Protein AF-A0AAD5C1W7-F1 (afdb_monomer_lite)

Organism: Ambrosia artemisiifolia (NCBI:txid4212)

Structure (mmCIF, N/CA/C/O backbone):
data_AF-A0AAD5C1W7-F1
#
_entry.id   AF-A0AAD5C1W7-F1
#
loop_
_atom_site.group_PDB
_atom_site.id
_atom_site.type_symbol
_atom_site.label_atom_id
_atom_site.label_alt_id
_atom_site.label_comp_id
_atom_site.label_asym_id
_atom_site.label_entity_id
_atom_site.label_seq_id
_atom_site.pdbx_PDB_ins_code
_atom_site.Cartn_x
_atom_site.Cartn_y
_atom_site.Cartn_z
_atom_site.occupancy
_atom_site.B_iso_or_equiv
_atom_site.auth_seq_id
_atom_site.auth_comp_id
_atom_site.auth_asym_id
_atom_site.auth_atom_id
_atom_site.pdbx_PDB_model_num
ATOM 1 N N . MET A 1 1 ? 21.219 2.704 -15.676 1.00 56.69 1 MET A N 1
ATOM 2 C CA . MET A 1 1 ? 21.282 4.077 -16.235 1.00 56.69 1 MET A CA 1
ATOM 3 C C . MET A 1 1 ? 22.326 4.970 -15.557 1.00 56.69 1 MET A C 1
ATOM 5 O O . MET A 1 1 ? 22.826 5.861 -16.227 1.00 56.69 1 MET A O 1
ATOM 9 N N . SER A 1 2 ? 22.709 4.739 -14.290 1.00 61.78 2 SER A N 1
ATOM 10 C CA . SER A 1 2 ? 23.746 5.534 -13.595 1.00 61.78 2 SER A CA 1
ATOM 11 C C . SER A 1 2 ? 25.101 5.537 -14.316 1.00 61.78 2 SER A C 1
ATOM 13 O O . SER A 1 2 ? 25.680 6.598 -14.509 1.00 61.78 2 SER A O 1
ATOM 15 N N . HIS A 1 3 ? 25.555 4.377 -14.802 1.00 67.56 3 HIS A N 1
ATOM 16 C CA . HIS A 1 3 ? 26.814 4.254 -15.548 1.00 67.56 3 HIS A CA 1
ATOM 17 C C . HIS A 1 3 ? 26.816 5.049 -16.866 1.00 67.56 3 HIS A C 1
ATOM 19 O O . HIS A 1 3 ? 27.802 5.685 -17.206 1.00 67.56 3 HIS A O 1
ATOM 25 N N . GLN A 1 4 ? 25.692 5.075 -17.591 1.00 75.19 4 GLN A N 1
ATOM 26 C CA . GLN A 1 4 ? 25.580 5.806 -18.862 1.00 75.19 4 GLN A CA 1
ATOM 27 C C . GLN A 1 4 ? 25.625 7.318 -18.645 1.00 75.19 4 GLN A C 1
ATOM 29 O O . GLN A 1 4 ? 26.347 8.024 -19.341 1.00 75.19 4 GLN A O 1
ATOM 34 N N . SER A 1 5 ? 24.883 7.808 -17.648 1.00 79.50 5 SER A N 1
ATOM 35 C CA . SER A 1 5 ? 24.918 9.219 -17.260 1.00 79.50 5 SER A CA 1
ATOM 36 C C . SER A 1 5 ? 26.317 9.641 -16.807 1.00 79.50 5 SER A C 1
ATOM 38 O O . SER A 1 5 ? 26.737 10.759 -17.094 1.00 79.50 5 SER A O 1
ATOM 40 N N . HIS A 1 6 ? 27.043 8.746 -16.132 1.00 84.12 6 HIS A N 1
ATOM 41 C CA . HIS A 1 6 ? 28.413 8.989 -15.703 1.00 84.12 6 HIS A CA 1
ATOM 42 C C . HIS A 1 6 ? 29.375 9.111 -16.893 1.00 84.12 6 HIS A C 1
ATOM 44 O O . HIS A 1 6 ? 30.016 10.152 -17.024 1.00 84.12 6 HIS A O 1
ATOM 50 N N . SER A 1 7 ? 29.404 8.138 -17.813 1.00 81.25 7 SER A N 1
ATOM 51 C CA . SER A 1 7 ? 30.280 8.193 -18.997 1.00 81.25 7 SER A CA 1
ATOM 52 C C . SER A 1 7 ? 29.963 9.394 -19.905 1.00 81.25 7 SER A C 1
ATOM 54 O O . SER A 1 7 ? 30.879 10.006 -20.447 1.00 81.25 7 SER A O 1
ATOM 56 N N . ILE A 1 8 ? 28.687 9.796 -20.033 1.00 86.38 8 ILE A N 1
ATOM 57 C CA . ILE A 1 8 ? 28.300 11.024 -20.759 1.00 86.38 8 ILE A CA 1
ATOM 58 C C . ILE A 1 8 ? 28.865 12.266 -20.061 1.00 86.38 8 ILE A C 1
ATOM 60 O O . ILE A 1 8 ? 29.514 13.081 -20.711 1.00 86.38 8 ILE A O 1
ATOM 64 N N . SER A 1 9 ? 28.690 12.387 -18.740 1.00 88.81 9 SER A N 1
ATOM 65 C CA . SER A 1 9 ? 29.211 13.532 -17.981 1.00 88.81 9 SER A CA 1
ATOM 66 C C . SER A 1 9 ? 30.739 13.633 -18.041 1.00 88.81 9 SER A C 1
ATOM 68 O O . SER A 1 9 ? 31.288 14.720 -18.200 1.00 88.81 9 SER A O 1
ATOM 70 N N . GLN A 1 10 ? 31.440 12.496 -17.993 1.00 87.62 10 GLN A N 1
ATOM 71 C CA . GLN A 1 10 ? 32.894 12.444 -18.123 1.00 87.62 10 GLN A CA 1
ATOM 72 C C . GLN A 1 10 ? 33.357 12.802 -19.536 1.00 87.62 10 GLN A C 1
ATOM 74 O O . GLN A 1 10 ? 34.377 13.474 -19.691 1.00 87.62 10 GLN A O 1
ATOM 79 N N . LEU A 1 11 ? 32.609 12.405 -20.568 1.00 87.81 11 LEU A N 1
ATOM 80 C CA . LEU A 1 11 ? 32.888 12.795 -21.947 1.00 87.81 11 LEU A CA 1
ATOM 81 C C . LEU A 1 11 ? 32.711 14.309 -22.147 1.00 87.81 11 LEU A C 1
ATOM 83 O O . LEU A 1 11 ? 33.579 14.943 -22.744 1.00 87.81 11 LEU A O 1
ATOM 87 N N . GLU A 1 12 ? 31.636 14.892 -21.612 1.00 89.19 12 GLU A N 1
ATOM 88 C CA . GLU A 1 12 ? 31.373 16.337 -21.651 1.00 89.19 12 GLU A CA 1
ATOM 89 C C . GLU A 1 12 ? 32.448 17.139 -20.904 1.00 89.19 12 GLU A C 1
ATOM 91 O O . GLU A 1 12 ? 32.944 18.146 -21.417 1.00 89.19 12 GLU A O 1
ATOM 96 N N . GLU A 1 13 ? 32.859 16.656 -19.730 1.00 88.31 13 GLU A N 1
ATOM 97 C CA . GLU A 1 13 ? 33.941 17.234 -18.933 1.00 88.31 13 GLU A CA 1
ATOM 98 C C . GLU A 1 13 ? 35.282 17.177 -19.674 1.00 88.31 13 GLU A C 1
ATOM 100 O O . GLU A 1 13 ? 36.004 18.171 -19.757 1.00 88.31 13 GLU A O 1
ATOM 105 N N . THR A 1 14 ? 35.594 16.031 -20.280 1.00 86.00 14 THR A N 1
ATOM 106 C CA . THR A 1 14 ? 36.825 15.849 -21.059 1.00 86.00 14 THR A CA 1
ATOM 107 C C . THR A 1 14 ? 36.826 16.758 -22.294 1.00 86.00 14 THR A C 1
ATOM 109 O O . THR A 1 14 ? 37.836 17.393 -22.599 1.00 86.00 14 THR A O 1
ATOM 112 N N . ASP A 1 15 ? 35.686 16.899 -22.979 1.00 87.12 15 ASP A N 1
ATOM 113 C CA . ASP A 1 15 ? 35.518 17.818 -24.111 1.00 87.12 15 ASP A CA 1
ATOM 114 C C . ASP A 1 15 ? 35.610 19.295 -23.690 1.00 87.12 15 ASP A C 1
ATOM 116 O O . ASP A 1 15 ? 36.013 20.147 -24.489 1.00 87.12 15 ASP A O 1
ATOM 120 N N . ARG A 1 16 ? 35.239 19.639 -22.452 1.00 87.81 16 ARG A N 1
ATOM 121 C CA . ARG A 1 16 ? 35.454 20.977 -21.883 1.00 87.81 16 ARG A CA 1
ATOM 122 C C . ARG A 1 16 ? 36.938 21.233 -21.625 1.00 87.81 16 ARG A C 1
ATOM 124 O O . ARG A 1 16 ? 37.468 22.217 -22.132 1.00 87.81 16 ARG A O 1
ATOM 131 N N . GLN A 1 17 ? 37.621 20.318 -20.941 1.00 84.69 17 GLN A N 1
ATOM 132 C CA . GLN A 1 17 ? 39.048 20.448 -20.623 1.00 84.69 17 GLN A CA 1
ATOM 133 C C . GLN A 1 17 ? 39.925 20.499 -21.881 1.00 84.69 17 GLN A C 1
ATOM 135 O O . GLN A 1 17 ? 40.895 21.243 -21.924 1.00 84.69 17 GLN A O 1
ATOM 140 N N . LEU A 1 18 ? 39.551 19.787 -22.949 1.00 83.19 18 LEU A N 1
ATOM 141 C CA . LEU A 1 18 ? 40.240 19.855 -24.245 1.00 83.19 18 LEU A CA 1
ATOM 142 C C . LEU A 1 18 ? 40.111 21.213 -24.958 1.00 83.19 18 LEU A C 1
ATOM 144 O O . LEU A 1 18 ? 40.917 21.505 -25.843 1.00 83.19 18 LEU A O 1
ATOM 148 N N . ARG A 1 19 ? 39.095 22.021 -24.624 1.00 82.81 19 ARG A N 1
ATOM 149 C CA . ARG A 1 19 ? 38.914 23.383 -25.160 1.00 82.81 19 ARG A CA 1
ATOM 150 C C . ARG A 1 19 ? 39.740 24.420 -24.398 1.00 82.81 19 ARG A C 1
ATOM 152 O O . ARG A 1 19 ? 40.048 25.474 -24.952 1.00 82.81 19 ARG A O 1
ATOM 159 N N . GLU A 1 20 ? 40.127 24.116 -23.165 1.00 80.31 20 GLU A N 1
ATOM 160 C CA . GLU A 1 20 ? 41.033 24.922 -22.351 1.00 80.31 20 GLU A CA 1
ATOM 161 C C . GLU A 1 20 ? 42.493 24.586 -22.722 1.00 80.31 20 GLU A C 1
ATOM 163 O O . GLU A 1 20 ? 42.818 23.466 -23.113 1.00 80.31 20 GLU A O 1
ATOM 168 N N . ARG A 1 21 ? 43.409 25.564 -22.693 1.00 62.56 21 ARG A N 1
ATOM 169 C CA . ARG A 1 21 ? 44.806 25.342 -23.125 1.00 62.56 21 ARG A CA 1
ATOM 170 C C . ARG A 1 21 ? 45.517 24.346 -22.193 1.00 62.56 21 ARG A C 1
ATOM 172 O O . ARG A 1 21 ? 45.969 24.729 -21.120 1.00 62.56 21 ARG A O 1
ATOM 179 N N . CYS A 1 22 ? 45.677 23.098 -22.635 1.00 66.06 22 CYS A N 1
ATOM 180 C CA . CYS A 1 22 ? 46.420 22.050 -21.924 1.00 66.06 22 CYS A CA 1
ATOM 181 C C . CYS A 1 22 ? 47.868 21.882 -22.421 1.00 66.06 22 CYS A C 1
ATOM 183 O O . CYS A 1 22 ? 48.183 22.123 -23.588 1.00 66.06 22 CYS A O 1
ATOM 185 N N . SER A 1 23 ? 48.749 21.401 -21.536 1.00 74.00 23 SER A N 1
ATOM 186 C CA . SER A 1 23 ? 50.110 20.960 -21.885 1.00 74.00 23 SER A CA 1
ATOM 187 C C . SER A 1 23 ? 50.090 19.725 -22.808 1.00 74.00 23 SER A C 1
ATOM 189 O O . SER A 1 23 ? 49.105 18.990 -22.843 1.00 74.00 23 SER A O 1
ATOM 191 N N . GLY A 1 24 ? 51.166 19.466 -23.564 1.00 76.50 24 GLY A N 1
ATOM 192 C CA . GLY A 1 24 ? 51.187 18.414 -24.599 1.00 76.50 24 GLY A CA 1
ATOM 193 C C . GLY A 1 24 ? 50.909 16.988 -24.093 1.00 76.50 24 GLY A C 1
ATOM 194 O O . GLY A 1 24 ? 50.175 16.241 -24.736 1.00 76.50 24 GLY A O 1
ATOM 195 N N . GLU A 1 25 ? 51.433 16.629 -22.919 1.00 80.19 25 GLU A N 1
ATOM 196 C CA . GLU A 1 25 ? 51.206 15.315 -22.292 1.00 80.19 25 GLU A CA 1
ATOM 197 C C . GLU A 1 25 ? 49.781 15.191 -21.727 1.00 80.19 25 GLU A C 1
ATOM 199 O O . GLU A 1 25 ? 49.109 14.177 -21.911 1.00 80.19 25 GLU A O 1
ATOM 204 N N . GLN A 1 26 ? 49.268 16.257 -21.105 1.00 79.31 26 GLN A N 1
ATOM 205 C CA . GLN A 1 26 ? 47.889 16.311 -20.616 1.00 79.31 26 GLN A CA 1
ATOM 206 C C . GLN A 1 26 ? 46.884 16.233 -21.772 1.00 79.31 26 GLN A C 1
ATOM 208 O O . GLN A 1 26 ? 45.894 15.513 -21.683 1.00 79.31 26 GLN A O 1
ATOM 213 N N . LEU A 1 27 ? 47.172 16.902 -22.892 1.00 83.50 27 LEU A N 1
ATOM 214 C CA . LEU A 1 27 ? 46.359 16.845 -24.104 1.00 83.50 27 LEU A CA 1
ATOM 215 C C . LEU A 1 27 ? 46.284 15.421 -24.673 1.00 83.50 27 LEU A C 1
ATOM 217 O O . LEU A 1 27 ? 45.226 15.005 -25.145 1.00 83.50 27 LEU A O 1
ATOM 221 N N . ARG A 1 28 ? 47.390 14.668 -24.633 1.00 85.12 28 ARG A N 1
ATOM 222 C CA . ARG A 1 28 ? 47.416 13.269 -25.072 1.00 85.12 28 ARG A CA 1
ATOM 223 C C . ARG A 1 28 ? 46.530 12.393 -24.183 1.00 85.12 28 ARG A C 1
ATOM 225 O O . ARG A 1 28 ? 45.661 11.703 -24.709 1.00 85.12 28 ARG A O 1
ATOM 232 N N . ARG A 1 29 ? 46.679 12.494 -22.859 1.00 85.69 29 ARG A N 1
ATOM 233 C CA . ARG A 1 29 ? 45.861 11.735 -21.894 1.00 85.69 29 ARG A CA 1
ATOM 234 C C . ARG A 1 29 ? 44.374 12.057 -22.007 1.00 85.69 29 ARG A C 1
ATOM 236 O O . ARG A 1 29 ? 43.552 11.149 -21.992 1.00 85.69 29 ARG A O 1
ATOM 243 N N . LEU A 1 30 ? 44.020 13.331 -22.185 1.00 86.00 30 LEU A N 1
ATOM 244 C CA . LEU A 1 30 ? 42.628 13.743 -22.381 1.00 86.00 30 LEU A CA 1
ATOM 245 C C . LEU A 1 30 ? 42.043 13.200 -23.692 1.00 86.00 30 LEU A C 1
ATOM 247 O O . LEU A 1 30 ? 40.881 12.808 -23.724 1.00 86.00 30 LEU A O 1
ATOM 251 N N . LYS A 1 31 ? 42.830 13.121 -24.773 1.00 86.88 31 LYS A N 1
ATOM 252 C CA . LYS A 1 31 ? 42.383 12.498 -26.033 1.00 86.88 31 LYS A CA 1
ATOM 253 C C . LYS A 1 31 ? 42.147 10.994 -25.887 1.00 86.88 31 LYS A C 1
ATOM 255 O O . LYS A 1 31 ? 41.156 10.499 -26.417 1.00 86.88 31 LYS A O 1
ATOM 260 N N . GLU A 1 32 ? 43.026 10.294 -25.173 1.00 89.75 32 GLU A N 1
ATOM 261 C CA . GLU A 1 32 ? 42.886 8.861 -24.886 1.00 89.75 32 GLU A CA 1
ATOM 262 C C . GLU A 1 32 ? 41.654 8.597 -23.994 1.00 89.75 32 GLU A C 1
ATOM 264 O O . GLU A 1 32 ? 40.797 7.783 -24.345 1.00 89.75 32 GLU A O 1
ATOM 269 N N . ALA A 1 33 ? 41.473 9.365 -22.913 1.00 88.19 33 ALA A N 1
ATOM 270 C CA . ALA A 1 33 ? 40.287 9.279 -22.053 1.00 88.19 33 ALA A CA 1
ATOM 271 C C . ALA A 1 33 ? 38.989 9.568 -22.826 1.00 88.19 33 ALA A C 1
ATOM 273 O O . ALA A 1 33 ? 38.017 8.822 -22.725 1.00 88.19 33 ALA A O 1
ATOM 274 N N . ARG A 1 34 ? 38.994 10.597 -23.686 1.00 90.06 34 ARG A N 1
ATOM 275 C CA . ARG A 1 34 ? 37.864 10.914 -24.567 1.00 90.06 34 ARG A CA 1
ATOM 276 C C . ARG A 1 34 ? 37.498 9.741 -25.474 1.00 90.06 34 ARG A C 1
ATOM 278 O O . ARG A 1 34 ? 36.312 9.491 -25.673 1.00 90.06 34 ARG A O 1
ATOM 285 N N . SER A 1 35 ? 38.480 9.040 -26.054 1.00 91.81 35 SER A N 1
ATOM 286 C CA . SER A 1 35 ? 38.184 7.868 -26.889 1.00 91.81 35 SER A CA 1
ATOM 287 C C . SER A 1 35 ? 37.525 6.745 -26.096 1.00 91.81 35 SER A C 1
ATOM 289 O O . SER A 1 35 ? 36.528 6.208 -26.570 1.00 91.81 35 SER A O 1
ATOM 291 N N . VAL A 1 36 ? 38.005 6.468 -24.880 1.00 91.75 36 VAL A N 1
ATOM 292 C CA . VAL A 1 36 ? 37.431 5.436 -24.003 1.00 91.75 36 VAL A CA 1
ATOM 293 C C . VAL A 1 36 ? 35.988 5.782 -23.640 1.00 91.75 36 VAL A C 1
ATOM 295 O O . VAL A 1 36 ? 35.082 5.007 -23.935 1.00 91.75 36 VAL A O 1
ATOM 298 N N . TYR A 1 37 ? 35.738 6.987 -23.114 1.00 89.12 37 TYR A N 1
ATOM 299 C CA . TYR A 1 37 ? 34.378 7.405 -22.758 1.00 89.12 37 TYR A CA 1
ATOM 300 C C . TYR A 1 37 ? 33.443 7.425 -23.970 1.00 89.12 37 TYR A C 1
ATOM 302 O O . TYR A 1 37 ? 32.275 7.055 -23.871 1.00 89.12 37 TYR A O 1
ATOM 310 N N . ARG A 1 38 ? 33.944 7.812 -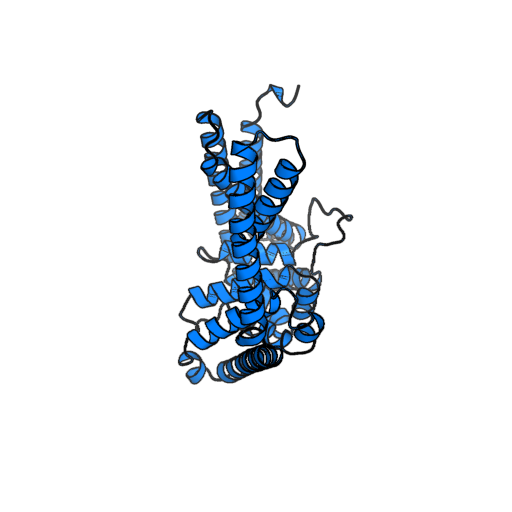25.148 1.00 91.06 38 ARG A N 1
ATOM 311 C CA . ARG A 1 38 ? 33.152 7.777 -26.379 1.00 91.06 38 ARG A CA 1
ATOM 312 C C . ARG A 1 38 ? 32.772 6.349 -26.766 1.00 91.06 38 ARG A C 1
ATOM 314 O O . ARG A 1 38 ? 31.629 6.134 -27.167 1.00 91.06 38 ARG A O 1
ATOM 321 N N . GLU A 1 39 ? 33.694 5.394 -26.678 1.00 92.75 39 GLU A N 1
ATOM 322 C CA . GLU A 1 39 ? 33.401 3.984 -26.950 1.00 92.75 39 GLU A CA 1
ATOM 323 C C . GLU A 1 39 ? 32.387 3.414 -25.956 1.00 92.75 39 GLU A C 1
ATOM 325 O O . GLU A 1 39 ? 31.415 2.796 -26.389 1.00 92.75 39 GLU A O 1
ATOM 330 N N . GLU A 1 40 ? 32.526 3.709 -24.662 1.00 90.69 40 GLU A N 1
ATOM 331 C CA . GLU A 1 40 ? 31.558 3.304 -23.633 1.00 90.69 40 GLU A CA 1
ATOM 332 C C . GLU A 1 40 ? 30.154 3.867 -23.890 1.00 90.69 40 GLU A C 1
ATOM 334 O O . GLU A 1 40 ? 29.150 3.161 -23.743 1.00 90.69 40 GLU A O 1
ATOM 339 N N . VAL A 1 41 ? 30.063 5.137 -24.300 1.00 90.25 41 VAL A N 1
ATOM 340 C CA . VAL A 1 41 ? 28.787 5.769 -24.658 1.00 90.25 41 VAL A CA 1
ATOM 341 C C . VAL A 1 41 ? 28.195 5.111 -25.906 1.00 90.25 41 VAL A C 1
ATOM 343 O O . VAL A 1 41 ? 27.002 4.807 -25.927 1.00 90.25 41 VAL A O 1
ATOM 346 N N . ILE A 1 42 ? 29.002 4.842 -26.937 1.00 91.50 42 ILE A N 1
ATOM 347 C CA . ILE A 1 42 ? 28.543 4.158 -28.156 1.00 91.50 42 ILE A CA 1
ATOM 348 C C . ILE A 1 42 ? 28.022 2.758 -27.825 1.00 91.50 42 ILE A C 1
ATOM 350 O O . ILE A 1 42 ? 26.943 2.380 -28.289 1.00 91.50 42 ILE A O 1
ATOM 354 N N . ASP A 1 43 ? 28.764 1.994 -27.030 1.00 91.12 43 ASP A N 1
ATOM 355 C CA . ASP A 1 43 ? 28.372 0.649 -26.632 1.00 91.12 43 ASP A CA 1
ATOM 356 C C . ASP A 1 43 ? 27.094 0.664 -25.785 1.00 91.12 43 ASP A C 1
ATOM 358 O O . ASP A 1 43 ? 26.152 -0.084 -26.047 1.00 91.12 43 ASP A O 1
ATOM 362 N N . SER A 1 44 ? 26.985 1.614 -24.857 1.00 88.06 44 SER A N 1
ATOM 363 C CA . SER A 1 44 ? 25.775 1.853 -24.068 1.00 88.06 44 SER A CA 1
ATOM 364 C C . SER A 1 44 ? 24.551 2.157 -24.936 1.00 88.06 44 SER A C 1
ATOM 366 O O . SER A 1 44 ? 23.471 1.604 -24.710 1.00 88.06 44 SER A O 1
ATOM 368 N N . VAL A 1 45 ? 24.702 3.008 -25.955 1.00 88.69 45 VAL A N 1
ATOM 369 C CA . VAL A 1 45 ? 23.624 3.336 -26.901 1.00 88.69 45 VAL A CA 1
ATOM 370 C C . VAL A 1 45 ? 23.227 2.108 -27.718 1.00 88.69 45 VAL A C 1
ATOM 372 O O . VAL A 1 45 ? 22.032 1.853 -27.892 1.00 88.69 45 VAL A O 1
ATOM 375 N N . ARG A 1 46 ? 24.201 1.314 -28.182 1.00 91.50 46 ARG A N 1
ATOM 376 C CA . ARG A 1 46 ? 23.937 0.053 -28.890 1.00 91.50 46 ARG A CA 1
ATOM 377 C C . ARG A 1 46 ? 23.170 -0.918 -28.002 1.00 91.50 46 ARG A C 1
ATOM 379 O O . ARG A 1 46 ? 22.135 -1.411 -28.438 1.00 91.50 46 ARG A O 1
ATOM 386 N N . HIS A 1 47 ? 23.600 -1.137 -26.761 1.00 89.19 47 HIS A N 1
ATOM 387 C CA . HIS A 1 47 ? 22.893 -1.984 -25.799 1.00 89.19 47 HIS A CA 1
ATOM 388 C C . HIS A 1 47 ? 21.454 -1.507 -25.563 1.00 89.19 47 HIS A C 1
ATOM 390 O O . HIS A 1 47 ? 20.520 -2.304 -25.631 1.00 89.19 47 HIS A O 1
ATOM 396 N N . CYS A 1 48 ? 21.238 -0.201 -25.375 1.00 85.69 48 CYS A N 1
ATOM 397 C CA . CYS A 1 48 ? 19.895 0.371 -25.263 1.00 85.69 48 CYS A CA 1
ATOM 398 C C . CYS A 1 48 ? 19.039 0.108 -26.511 1.00 85.69 48 CYS A C 1
ATOM 400 O O . CYS A 1 48 ? 17.865 -0.245 -26.387 1.00 85.69 48 CYS A O 1
ATOM 402 N N . ALA A 1 49 ? 19.606 0.254 -27.712 1.00 87.62 49 ALA A N 1
ATOM 403 C CA . ALA A 1 49 ? 18.909 -0.041 -28.961 1.00 87.62 49 ALA A CA 1
ATOM 404 C C . ALA A 1 49 ? 18.563 -1.534 -29.075 1.00 87.62 49 ALA A C 1
ATOM 406 O O . ALA A 1 49 ? 17.422 -1.873 -29.391 1.00 87.62 49 ALA A O 1
ATOM 407 N N . TRP A 1 50 ? 19.503 -2.420 -28.739 1.00 90.69 50 TRP A N 1
ATOM 408 C CA . TRP A 1 50 ? 19.281 -3.863 -28.689 1.00 90.69 50 TRP A CA 1
ATOM 409 C C . TRP A 1 50 ? 18.158 -4.222 -27.726 1.00 90.69 50 TRP A C 1
ATOM 411 O O . TRP A 1 50 ? 17.228 -4.914 -28.133 1.00 90.69 50 TRP A O 1
ATOM 421 N N . TYR A 1 51 ? 18.165 -3.716 -26.491 1.00 86.12 51 TYR A N 1
ATOM 422 C CA . TYR A 1 51 ? 17.078 -3.947 -25.539 1.00 86.12 51 TYR A CA 1
ATOM 423 C C . TYR A 1 51 ? 15.736 -3.416 -26.043 1.00 86.12 51 TYR A C 1
ATOM 425 O O . TYR A 1 51 ? 14.724 -4.106 -25.924 1.00 86.12 51 TYR A O 1
ATOM 433 N N . ARG A 1 52 ? 15.714 -2.225 -26.654 1.00 83.19 52 ARG A N 1
ATOM 434 C CA . ARG A 1 52 ? 14.492 -1.642 -27.230 1.00 83.19 52 ARG A CA 1
ATOM 435 C C . ARG A 1 52 ? 13.902 -2.489 -28.353 1.00 83.19 52 ARG A C 1
ATOM 437 O O . ARG A 1 52 ? 12.690 -2.662 -28.406 1.00 83.19 52 ARG A O 1
ATOM 444 N N . VAL A 1 53 ? 14.737 -3.023 -29.239 1.00 86.50 53 VAL A N 1
ATOM 445 C CA . VAL A 1 53 ? 14.281 -3.823 -30.387 1.00 86.50 53 VAL A CA 1
ATOM 446 C C . VAL A 1 53 ? 13.976 -5.267 -29.987 1.00 86.50 53 VAL A C 1
ATOM 448 O O . VAL A 1 53 ? 13.054 -5.870 -30.532 1.00 86.50 53 VAL A O 1
ATOM 451 N N . SER A 1 54 ? 14.723 -5.829 -29.035 1.00 86.75 54 SER A N 1
ATOM 452 C CA . SER A 1 54 ? 14.596 -7.233 -28.640 1.00 86.75 54 SER A CA 1
ATOM 453 C C . SER A 1 54 ? 13.602 -7.444 -27.502 1.00 86.75 54 SER A C 1
ATOM 455 O O . SER A 1 54 ? 12.664 -8.215 -27.680 1.00 86.75 54 SER A O 1
ATOM 457 N N . LEU A 1 55 ? 13.767 -6.795 -26.348 1.00 81.25 55 LEU A N 1
ATOM 458 C CA . LEU A 1 55 ? 12.955 -7.034 -25.147 1.00 81.25 55 LEU A CA 1
ATOM 459 C C . LEU A 1 55 ? 11.749 -6.096 -25.083 1.00 81.25 55 LEU A C 1
ATOM 461 O O . LEU A 1 55 ? 10.627 -6.543 -24.859 1.00 81.25 55 LEU A O 1
ATOM 465 N N . PHE A 1 56 ? 11.959 -4.811 -25.369 1.00 81.12 56 PHE A N 1
ATOM 466 C CA . PHE A 1 56 ? 10.926 -3.774 -25.298 1.00 81.12 56 PHE A CA 1
ATOM 467 C C . PHE A 1 56 ? 10.283 -3.478 -26.657 1.00 81.12 56 PHE A C 1
ATOM 469 O O . PHE A 1 56 ? 9.787 -2.379 -26.904 1.00 81.12 56 PHE A O 1
ATOM 476 N N . ALA A 1 57 ? 10.268 -4.468 -27.555 1.00 84.56 57 ALA A N 1
ATOM 477 C CA . ALA A 1 57 ? 9.543 -4.344 -28.808 1.00 84.56 57 ALA A CA 1
ATOM 478 C C . ALA A 1 57 ? 8.063 -4.074 -28.512 1.00 84.56 57 ALA A C 1
ATOM 480 O O . ALA A 1 57 ? 7.456 -4.760 -27.685 1.00 84.56 57 ALA A O 1
ATOM 481 N N . ARG A 1 58 ? 7.449 -3.127 -29.234 1.00 82.62 58 ARG A N 1
ATOM 482 C CA . ARG A 1 58 ? 6.059 -2.711 -28.972 1.00 82.62 58 ARG A CA 1
ATOM 483 C C . ARG A 1 58 ? 5.085 -3.891 -28.917 1.00 82.62 58 ARG A C 1
ATOM 485 O O . ARG A 1 58 ? 4.205 -3.914 -28.070 1.00 82.62 58 ARG A O 1
ATOM 492 N N . TRP A 1 59 ? 5.232 -4.880 -29.797 1.00 84.75 59 TRP A N 1
ATOM 493 C CA . TRP A 1 59 ? 4.360 -6.058 -29.808 1.00 84.75 59 TRP A CA 1
ATOM 494 C C . TRP A 1 59 ? 4.571 -6.971 -28.588 1.00 84.75 59 TRP A C 1
ATOM 496 O O . TRP A 1 59 ? 3.589 -7.492 -28.067 1.00 84.75 59 TRP A O 1
ATOM 506 N N . LYS A 1 60 ? 5.810 -7.114 -28.087 1.00 87.06 60 LYS A N 1
ATOM 507 C CA . LYS A 1 60 ? 6.110 -7.890 -26.871 1.00 87.06 60 LYS A CA 1
ATOM 508 C C . LYS A 1 60 ? 5.516 -7.227 -25.649 1.00 87.06 60 LYS A C 1
ATOM 510 O O . LYS A 1 60 ? 4.865 -7.888 -24.855 1.00 87.06 60 LYS A O 1
ATOM 515 N N . GLN A 1 61 ? 5.674 -5.913 -25.538 1.00 84.06 61 GLN A N 1
ATOM 516 C CA . GLN A 1 61 ? 5.080 -5.167 -24.441 1.00 84.06 61 GLN A CA 1
ATOM 517 C C . GLN A 1 61 ? 3.536 -5.195 -24.514 1.00 84.06 61 GLN A C 1
ATOM 519 O O . GLN A 1 61 ? 2.892 -5.317 -23.474 1.00 84.06 61 GLN A O 1
ATOM 524 N N . ARG A 1 62 ? 2.924 -5.186 -25.719 1.00 84.88 62 ARG A N 1
ATOM 525 C CA . ARG A 1 62 ? 1.463 -5.388 -25.882 1.00 84.88 62 ARG A CA 1
ATOM 526 C C . ARG A 1 62 ? 1.050 -6.774 -25.400 1.00 84.88 62 ARG A C 1
ATOM 528 O O . ARG A 1 62 ? 0.073 -6.883 -24.670 1.00 84.88 62 ARG A O 1
ATOM 535 N N . GLY A 1 63 ? 1.796 -7.807 -25.793 1.00 87.44 63 GLY A N 1
ATOM 536 C CA . GLY A 1 63 ? 1.570 -9.181 -25.347 1.00 87.44 63 GLY A CA 1
ATOM 537 C C . GLY A 1 63 ? 1.714 -9.326 -23.833 1.00 87.44 63 GLY A C 1
ATOM 538 O O . GLY A 1 63 ? 0.864 -9.936 -23.200 1.00 87.44 63 GLY A O 1
ATOM 539 N N . MET A 1 64 ? 2.728 -8.690 -23.245 1.00 87.88 64 MET A N 1
ATOM 540 C CA . MET A 1 64 ? 2.963 -8.669 -21.803 1.00 87.88 64 MET A CA 1
ATOM 541 C C . MET A 1 64 ? 1.817 -7.986 -21.050 1.00 87.88 64 MET A C 1
ATOM 543 O O . MET A 1 64 ? 1.322 -8.529 -20.071 1.00 87.88 64 MET A O 1
ATOM 547 N N . TYR A 1 65 ? 1.336 -6.842 -21.539 1.00 87.50 65 TYR A N 1
ATOM 548 C CA . TYR A 1 65 ? 0.166 -6.178 -20.967 1.00 87.50 65 TYR A CA 1
ATOM 549 C C . TYR A 1 65 ? -1.107 -7.025 -21.107 1.00 87.50 65 TYR A C 1
ATOM 551 O O . TYR A 1 65 ? -1.837 -7.189 -20.134 1.00 87.50 65 TYR A O 1
ATOM 559 N N . ALA A 1 66 ? -1.357 -7.614 -22.279 1.00 89.25 66 ALA A N 1
ATOM 560 C CA . ALA A 1 66 ? -2.507 -8.493 -22.488 1.00 89.25 66 ALA A CA 1
ATOM 561 C C . ALA A 1 66 ? -2.466 -9.717 -21.558 1.00 89.25 66 ALA A C 1
ATOM 563 O O . ALA A 1 66 ? -3.478 -10.044 -20.945 1.00 89.25 66 ALA A O 1
ATOM 564 N N . ALA A 1 67 ? -1.295 -10.342 -21.402 1.00 91.44 67 ALA A N 1
ATOM 565 C CA . ALA A 1 67 ? -1.083 -11.446 -20.474 1.00 91.44 67 ALA A CA 1
ATOM 566 C C . ALA A 1 67 ? -1.296 -11.005 -19.020 1.00 91.44 67 ALA A C 1
ATOM 568 O O . ALA A 1 67 ? -2.024 -11.667 -18.296 1.00 91.44 67 ALA A O 1
ATOM 569 N N . CYS A 1 68 ? -0.744 -9.857 -18.614 1.00 91.75 68 CYS A N 1
ATOM 570 C CA . CYS A 1 68 ? -0.951 -9.274 -17.288 1.00 91.75 68 CYS A CA 1
ATOM 571 C C . CYS A 1 68 ? -2.446 -9.090 -16.990 1.00 91.75 68 CYS A C 1
ATOM 573 O O . CYS A 1 68 ? -2.945 -9.600 -15.991 1.00 91.75 68 CYS A O 1
ATOM 575 N N . MET A 1 69 ? -3.189 -8.434 -17.887 1.00 90.62 69 MET A N 1
ATOM 576 C CA . MET A 1 69 ? -4.624 -8.199 -17.701 1.00 90.62 69 MET A CA 1
ATOM 577 C C . MET A 1 69 ? -5.427 -9.501 -17.717 1.00 90.62 69 MET A C 1
ATOM 579 O O . MET A 1 69 ? -6.351 -9.653 -16.922 1.00 90.62 69 MET A O 1
ATOM 583 N N . TRP A 1 70 ? -5.065 -10.456 -18.575 1.00 92.94 70 TRP A N 1
ATOM 584 C CA . TRP A 1 70 ? -5.681 -11.779 -18.585 1.00 92.94 70 TRP A CA 1
ATOM 585 C C . TRP A 1 70 ? -5.440 -12.527 -17.269 1.00 92.94 70 TRP A C 1
ATOM 587 O O . TRP A 1 70 ? -6.388 -13.073 -16.712 1.00 92.94 70 TRP A O 1
ATOM 597 N N . THR A 1 71 ? -4.223 -12.478 -16.718 1.00 95.38 71 THR A N 1
ATOM 598 C CA . THR A 1 71 ? -3.894 -13.083 -15.420 1.00 95.38 71 THR A CA 1
ATOM 599 C C . THR A 1 71 ? -4.712 -12.460 -14.292 1.00 95.38 71 THR A C 1
ATOM 601 O O . THR A 1 71 ? -5.256 -13.202 -13.482 1.00 95.38 71 THR A O 1
ATOM 604 N N . VAL A 1 72 ? -4.891 -11.130 -14.258 1.00 95.56 72 VAL A N 1
ATOM 605 C CA . VAL A 1 72 ? -5.793 -10.487 -13.276 1.00 95.56 72 VAL A CA 1
ATOM 606 C C . VAL A 1 72 ? -7.201 -11.072 -13.361 1.00 95.56 72 VAL A C 1
ATOM 608 O O . VAL A 1 72 ? -7.776 -11.446 -12.341 1.00 95.56 72 VAL A O 1
ATOM 611 N N . GLN A 1 73 ? -7.770 -11.142 -14.570 1.00 94.31 73 GLN A N 1
ATOM 612 C CA . GLN A 1 73 ? -9.127 -11.662 -14.759 1.00 94.31 73 GLN A CA 1
ATOM 613 C C . GLN A 1 73 ? -9.226 -13.127 -14.354 1.00 94.31 73 GLN A C 1
ATOM 615 O O . GLN A 1 73 ? -10.184 -13.514 -13.690 1.00 94.31 73 GLN A O 1
ATOM 620 N N . LEU A 1 74 ? -8.231 -13.934 -14.728 1.00 95.00 74 LEU A N 1
ATOM 621 C CA . LEU A 1 74 ? -8.163 -15.333 -14.344 1.00 95.00 74 LEU A CA 1
ATOM 622 C C . LEU A 1 74 ? -8.173 -15.463 -12.820 1.00 95.00 74 LEU A C 1
ATOM 624 O O . LEU A 1 74 ? -9.021 -16.171 -12.289 1.00 95.00 74 LEU A O 1
ATOM 628 N N . LEU A 1 75 ? -7.292 -14.749 -12.116 1.00 95.94 75 LEU A N 1
ATOM 629 C CA . LEU A 1 75 ? -7.216 -14.812 -10.657 1.00 95.94 75 LEU A CA 1
ATOM 630 C C . LEU A 1 75 ? -8.514 -14.345 -9.988 1.00 95.94 75 LEU A C 1
ATOM 632 O O . LEU A 1 75 ? -8.952 -14.980 -9.037 1.00 95.94 75 LEU A O 1
ATOM 636 N N . LEU A 1 76 ? -9.178 -13.309 -10.514 1.00 95.69 76 LEU A N 1
ATOM 637 C CA . LEU A 1 76 ? -10.496 -12.867 -10.035 1.00 95.69 76 LEU A CA 1
ATOM 638 C C . LEU A 1 76 ? -11.607 -13.904 -10.243 1.00 95.69 76 LEU A C 1
ATOM 640 O O . LEU A 1 76 ? -12.563 -13.953 -9.473 1.00 95.69 76 LEU A O 1
ATOM 644 N N . VAL A 1 77 ? -11.540 -14.690 -11.317 1.00 95.38 77 VAL A N 1
ATOM 645 C CA . VAL A 1 77 ? -12.500 -15.773 -11.561 1.00 95.38 77 VAL A CA 1
ATOM 646 C C . VAL A 1 77 ? -12.199 -16.950 -10.641 1.00 95.38 77 VAL A C 1
ATOM 648 O O . VAL A 1 77 ? -13.117 -17.475 -10.013 1.00 95.38 77 VAL A O 1
ATOM 651 N N . LEU A 1 78 ? -10.927 -17.336 -10.526 1.00 95.06 78 LEU A N 1
ATOM 652 C CA . LEU A 1 78 ? -10.496 -18.431 -9.661 1.00 95.06 78 LEU A CA 1
ATOM 653 C C . LEU A 1 78 ? -10.773 -18.130 -8.189 1.00 95.06 78 LEU A C 1
ATOM 655 O O . LEU A 1 78 ? -11.188 -19.031 -7.469 1.00 95.06 78 LEU A O 1
ATOM 659 N N . SER A 1 79 ? -10.643 -16.875 -7.752 1.00 94.75 79 SER A N 1
ATOM 660 C CA . SER A 1 79 ? -10.882 -16.493 -6.359 1.00 94.75 79 SER A CA 1
ATOM 661 C C . SER A 1 79 ? -12.339 -16.582 -5.907 1.00 94.75 79 SER A C 1
ATOM 663 O O . SER A 1 79 ? -12.605 -16.550 -4.705 1.00 94.75 79 SER A O 1
ATOM 665 N N . LYS A 1 80 ? -13.284 -16.754 -6.840 1.00 93.81 80 LYS A N 1
ATOM 666 C CA . LYS A 1 80 ? -14.684 -17.086 -6.530 1.00 93.81 80 LYS A CA 1
ATOM 667 C C . LYS A 1 80 ? -14.882 -18.558 -6.161 1.00 93.81 80 LYS A C 1
ATOM 669 O O . LYS A 1 80 ? -15.958 -18.912 -5.692 1.00 93.81 80 LYS A O 1
ATOM 674 N N . ASN A 1 81 ? -13.892 -19.415 -6.409 1.00 92.31 81 ASN A N 1
ATOM 675 C CA . ASN A 1 81 ? -13.920 -20.829 -6.058 1.00 92.31 81 ASN A CA 1
ATOM 676 C C . ASN A 1 81 ? -12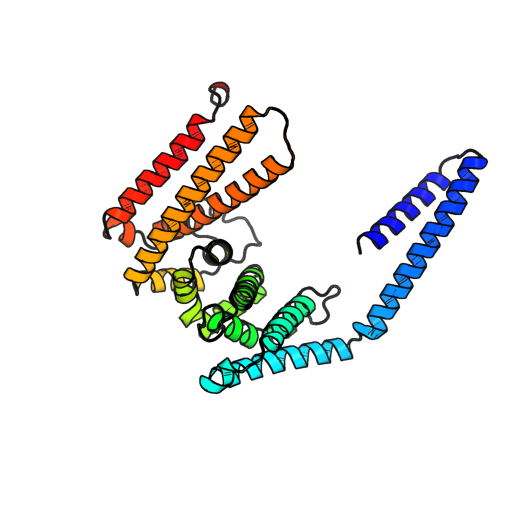.848 -21.113 -5.000 1.00 92.31 81 ASN A C 1
ATOM 678 O O . ASN A 1 81 ? -11.667 -21.255 -5.323 1.00 92.31 81 ASN A O 1
ATOM 682 N N . ASP A 1 82 ? -13.287 -21.207 -3.744 1.00 81.12 82 ASP A N 1
ATOM 683 C CA . ASP A 1 82 ? -12.410 -21.289 -2.571 1.00 81.12 82 ASP A CA 1
ATOM 684 C C . ASP A 1 82 ? -11.349 -22.384 -2.677 1.00 81.12 82 ASP A C 1
ATOM 686 O O . ASP A 1 82 ? -10.172 -22.121 -2.442 1.00 81.12 82 ASP A O 1
ATOM 690 N N . LEU A 1 83 ? -11.739 -23.593 -3.091 1.00 87.94 83 LEU A N 1
ATOM 691 C CA . LEU A 1 83 ? -10.818 -24.727 -3.167 1.00 87.94 83 LEU A CA 1
ATOM 692 C C . LEU A 1 83 ? -9.745 -24.523 -4.234 1.00 87.94 83 LEU A C 1
ATOM 694 O O . LEU A 1 83 ? -8.594 -24.877 -4.016 1.00 87.94 83 LEU A O 1
ATOM 698 N N . VAL A 1 84 ? -10.107 -23.965 -5.390 1.00 90.31 84 VAL A N 1
ATOM 699 C CA . VAL A 1 84 ? -9.175 -23.827 -6.517 1.00 90.31 84 VAL A CA 1
ATOM 700 C C . VAL A 1 84 ? -8.177 -22.703 -6.264 1.00 90.31 84 VAL A C 1
ATOM 702 O O . VAL A 1 84 ? -6.999 -22.851 -6.589 1.00 90.31 84 VAL A O 1
ATOM 705 N N . PHE A 1 85 ? -8.623 -21.598 -5.662 1.00 94.12 85 PHE A N 1
ATOM 706 C CA . PHE A 1 85 ? -7.770 -20.436 -5.426 1.00 94.12 85 PHE A CA 1
ATOM 707 C C . PHE A 1 85 ? -6.577 -20.756 -4.517 1.00 94.12 85 PHE A C 1
ATOM 709 O O . PHE A 1 85 ? -5.463 -20.327 -4.805 1.00 94.12 85 PHE A O 1
ATOM 716 N N . SER A 1 86 ? -6.775 -21.583 -3.486 1.00 91.62 86 SER A N 1
ATOM 717 C CA . SER A 1 86 ? -5.707 -21.996 -2.564 1.00 91.62 86 SER A CA 1
ATOM 718 C C . SER A 1 86 ? -4.590 -22.828 -3.209 1.00 91.62 86 SER A C 1
ATOM 720 O O . SER A 1 86 ? -3.513 -22.932 -2.629 1.00 91.62 86 SER A O 1
ATOM 722 N N . TYR A 1 87 ? -4.815 -23.412 -4.392 1.00 92.75 87 TYR A N 1
ATOM 723 C CA . TYR A 1 87 ? -3.792 -24.161 -5.137 1.00 92.75 87 TYR A CA 1
ATOM 724 C C . TYR A 1 87 ? -3.109 -23.336 -6.234 1.00 92.75 87 TYR A C 1
ATOM 726 O O . TYR A 1 87 ? -2.246 -23.859 -6.944 1.00 92.75 87 TYR A O 1
ATOM 734 N N . VAL A 1 88 ? -3.482 -22.065 -6.408 1.00 94.25 88 VAL A N 1
ATOM 735 C CA . VAL A 1 88 ? -2.835 -21.193 -7.390 1.00 94.25 88 VAL A CA 1
ATOM 736 C C . VAL A 1 88 ? -1.395 -20.915 -6.944 1.00 94.25 88 VAL A C 1
ATOM 738 O O . VAL A 1 88 ? -1.193 -20.427 -5.833 1.00 94.25 88 VAL A O 1
ATOM 741 N N . PRO A 1 89 ? -0.380 -21.174 -7.793 1.00 95.31 89 PRO A N 1
ATOM 742 C CA . PRO A 1 89 ? 1.002 -20.899 -7.425 1.00 95.31 89 PRO A CA 1
ATOM 743 C C . PRO A 1 89 ? 1.255 -19.406 -7.206 1.00 95.31 89 PRO A C 1
ATOM 745 O O . PRO A 1 89 ? 0.853 -18.567 -8.017 1.00 95.31 89 PRO A O 1
ATOM 748 N N . GLU A 1 90 ? 2.008 -19.096 -6.153 1.00 94.44 90 GLU A N 1
ATOM 749 C CA . GLU A 1 90 ? 2.383 -17.737 -5.741 1.00 94.44 90 GLU A CA 1
ATOM 750 C C . GLU A 1 90 ? 3.007 -16.909 -6.871 1.00 94.44 90 GLU A C 1
ATOM 752 O O . GLU A 1 90 ? 2.707 -15.722 -7.025 1.00 94.44 90 GLU A O 1
ATOM 757 N N . SER A 1 91 ? 3.778 -17.566 -7.742 1.00 95.00 91 SER A N 1
ATOM 758 C CA . SER A 1 91 ? 4.439 -16.940 -8.887 1.00 95.00 91 SER A CA 1
ATOM 759 C C . SER A 1 91 ? 3.472 -16.244 -9.846 1.00 95.00 91 SER A C 1
ATOM 761 O O . SER A 1 91 ? 3.869 -15.288 -10.507 1.00 95.00 91 SER A O 1
ATOM 763 N N . TYR A 1 92 ? 2.213 -16.689 -9.956 1.00 94.81 92 TYR A N 1
ATOM 764 C CA . TYR A 1 92 ? 1.218 -16.013 -10.800 1.00 94.81 92 TYR A CA 1
ATOM 765 C C . TYR A 1 92 ? 0.865 -14.631 -10.257 1.00 94.81 92 TYR A C 1
ATOM 767 O O . TYR A 1 92 ? 0.694 -13.698 -11.041 1.00 94.81 92 TYR A O 1
ATOM 775 N N . LEU A 1 93 ? 0.762 -14.500 -8.933 1.00 94.94 93 LEU A N 1
ATOM 776 C CA . LEU A 1 93 ? 0.443 -13.242 -8.269 1.00 94.94 93 LEU A CA 1
ATOM 777 C C . LEU A 1 93 ? 1.652 -12.307 -8.283 1.00 94.94 93 LEU A C 1
ATOM 779 O O . LEU A 1 93 ? 1.516 -11.148 -8.669 1.00 94.94 93 LEU A O 1
ATOM 783 N N . GLU A 1 94 ? 2.828 -12.819 -7.926 1.00 95.56 94 GLU A N 1
ATOM 784 C CA . GLU A 1 94 ? 4.078 -12.054 -7.950 1.00 95.56 94 GLU A CA 1
ATOM 785 C C . GLU A 1 94 ? 4.363 -11.511 -9.358 1.00 95.56 94 GLU A C 1
ATOM 787 O O . GLU A 1 94 ? 4.429 -10.298 -9.561 1.00 95.56 94 GLU A O 1
ATOM 792 N N . THR A 1 95 ? 4.376 -12.396 -10.365 1.00 94.75 95 THR A N 1
ATOM 793 C CA . THR A 1 95 ? 4.597 -12.010 -11.769 1.00 94.75 95 THR A CA 1
ATOM 794 C C . THR A 1 95 ? 3.545 -11.012 -12.241 1.00 94.75 95 THR A C 1
ATOM 796 O O . THR A 1 95 ? 3.861 -10.096 -13.000 1.00 94.75 95 THR A O 1
ATOM 799 N N . LEU A 1 96 ? 2.289 -11.163 -11.808 1.00 95.12 96 LEU A N 1
ATOM 800 C CA . LEU A 1 96 ? 1.229 -10.219 -12.139 1.00 95.12 96 LEU A CA 1
ATOM 801 C C . LEU A 1 96 ? 1.543 -8.813 -11.610 1.00 95.12 96 LEU A C 1
ATOM 803 O O . LEU A 1 96 ? 1.476 -7.846 -12.376 1.00 95.12 96 LEU A O 1
ATOM 807 N N . VAL A 1 97 ? 1.843 -8.694 -10.315 1.00 95.25 97 VAL A N 1
ATOM 808 C CA . VAL A 1 97 ? 2.069 -7.397 -9.667 1.00 95.25 97 VAL A CA 1
ATOM 809 C C . VAL A 1 97 ? 3.330 -6.732 -10.215 1.00 95.25 97 VAL A C 1
ATOM 811 O O . VAL A 1 97 ? 3.298 -5.544 -10.557 1.00 95.25 97 VAL A O 1
ATOM 814 N N . ASP A 1 98 ? 4.405 -7.496 -10.389 1.00 93.19 98 ASP A N 1
ATOM 815 C CA . ASP A 1 98 ? 5.652 -7.004 -10.969 1.00 93.19 98 ASP A CA 1
ATOM 816 C C . ASP A 1 98 ? 5.451 -6.524 -12.400 1.00 93.19 98 ASP A C 1
ATOM 818 O O . ASP A 1 98 ? 5.820 -5.399 -12.747 1.00 93.19 98 ASP A O 1
ATOM 822 N N . CYS A 1 99 ? 4.796 -7.338 -13.229 1.00 90.94 99 CYS A N 1
ATOM 823 C CA . CYS A 1 99 ? 4.499 -6.981 -14.608 1.00 90.94 99 CYS A CA 1
ATOM 824 C C . CYS A 1 99 ? 3.674 -5.689 -14.682 1.00 90.94 99 CYS A C 1
ATOM 826 O O . CYS A 1 99 ? 4.001 -4.787 -15.461 1.00 90.94 99 CYS A O 1
ATOM 828 N N . PHE A 1 100 ? 2.654 -5.556 -13.831 1.00 91.19 100 PHE A N 1
ATOM 829 C CA . PHE A 1 100 ? 1.827 -4.357 -13.759 1.00 91.19 100 PHE A CA 1
ATOM 830 C C . PHE A 1 100 ? 2.654 -3.110 -13.409 1.00 91.19 100 PHE A C 1
ATOM 832 O O . PHE A 1 100 ? 2.574 -2.097 -14.112 1.00 91.19 100 PHE A O 1
ATOM 839 N N . HIS A 1 101 ? 3.493 -3.167 -12.367 1.00 89.94 101 HIS A N 1
ATOM 840 C CA . HIS A 1 101 ? 4.293 -2.007 -11.955 1.00 89.94 101 HIS A CA 1
ATOM 841 C C . HIS A 1 101 ? 5.433 -1.684 -12.915 1.00 89.94 101 HIS A C 1
ATOM 843 O O . HIS A 1 101 ? 5.726 -0.502 -13.101 1.00 89.94 101 HIS A O 1
ATOM 849 N N . VAL A 1 102 ? 6.047 -2.682 -13.555 1.00 87.94 102 VAL A N 1
ATOM 850 C CA . VAL A 1 102 ? 7.055 -2.471 -14.606 1.00 87.94 102 VAL A CA 1
ATOM 851 C C . VAL A 1 102 ? 6.432 -1.762 -15.804 1.00 87.94 102 VAL A C 1
ATOM 853 O O . VAL A 1 102 ? 6.986 -0.776 -16.291 1.00 87.94 102 VAL A O 1
ATOM 856 N N . LEU A 1 103 ? 5.254 -2.203 -16.256 1.00 86.12 103 LEU A N 1
ATOM 857 C CA . LEU A 1 103 ? 4.538 -1.546 -17.351 1.00 86.12 103 LEU A CA 1
ATOM 858 C C . LEU A 1 103 ? 4.137 -0.112 -16.972 1.00 86.12 103 LEU A C 1
ATOM 860 O O . LEU A 1 103 ? 4.320 0.803 -17.776 1.00 86.12 103 LEU A O 1
ATOM 864 N N . ARG A 1 104 ? 3.654 0.104 -15.741 1.00 85.12 104 ARG A N 1
ATOM 865 C CA . ARG A 1 104 ? 3.251 1.425 -15.230 1.00 85.12 104 ARG A CA 1
ATOM 866 C C . ARG A 1 104 ? 4.421 2.406 -15.109 1.00 85.12 104 ARG A C 1
ATOM 868 O O . ARG A 1 104 ? 4.245 3.585 -15.390 1.00 85.12 104 ARG A O 1
ATOM 875 N N . LYS A 1 105 ? 5.595 1.940 -14.668 1.00 84.19 105 LYS A N 1
ATOM 876 C CA . LYS A 1 105 ? 6.807 2.761 -14.472 1.00 84.19 105 LYS A CA 1
ATOM 877 C C . LYS A 1 105 ? 7.682 2.881 -15.728 1.00 84.19 105 LYS A C 1
ATOM 879 O O . LYS A 1 105 ? 8.753 3.474 -15.647 1.00 84.19 105 LYS A O 1
ATOM 884 N N . SER A 1 106 ? 7.281 2.286 -16.854 1.00 75.75 106 SER A N 1
ATOM 885 C CA . SER A 1 106 ? 8.093 2.285 -18.075 1.00 75.75 106 SER A CA 1
ATOM 886 C C . SER A 1 106 ? 8.376 3.706 -18.584 1.00 75.75 106 SER A C 1
ATOM 888 O O . SER A 1 106 ? 7.475 4.540 -18.633 1.00 75.75 106 SER A O 1
ATOM 890 N N . ASP A 1 107 ? 9.629 3.968 -18.970 1.00 68.56 107 ASP A N 1
ATOM 891 C CA . ASP A 1 107 ? 10.066 5.232 -19.572 1.00 68.56 107 ASP A CA 1
ATOM 892 C C . ASP A 1 107 ? 10.837 4.961 -20.886 1.00 68.56 107 ASP A C 1
ATOM 894 O O . ASP A 1 107 ? 11.891 4.311 -20.859 1.00 68.56 107 ASP A O 1
ATOM 898 N N . PRO A 1 108 ? 10.326 5.393 -22.057 1.00 68.81 108 PRO A N 1
ATOM 899 C CA . PRO A 1 108 ? 9.042 6.073 -22.255 1.00 68.81 108 PRO A CA 1
ATOM 900 C C . PRO A 1 108 ? 7.845 5.156 -21.935 1.00 68.81 108 PRO A C 1
ATOM 902 O O . PRO A 1 108 ? 7.960 3.936 -22.099 1.00 68.81 108 PRO A O 1
ATOM 905 N N . PRO A 1 109 ? 6.689 5.720 -21.527 1.00 68.69 109 PRO A N 1
ATOM 906 C CA . PRO A 1 109 ? 5.512 4.937 -21.175 1.00 68.69 109 PRO A CA 1
ATOM 907 C C . PRO A 1 109 ? 5.063 4.106 -22.370 1.00 68.69 109 PRO A C 1
ATOM 909 O O . PRO A 1 109 ? 4.712 4.631 -23.429 1.00 68.69 109 PRO A O 1
ATOM 912 N N . PHE A 1 110 ? 5.088 2.786 -22.203 1.00 67.81 110 PHE A N 1
ATOM 913 C CA . PHE A 1 110 ? 4.687 1.872 -23.263 1.00 67.81 110 PHE A CA 1
ATOM 914 C C . PHE A 1 110 ? 3.173 1.933 -23.526 1.00 67.81 110 PHE A C 1
ATOM 916 O O . PHE A 1 110 ? 2.726 1.937 -24.676 1.00 67.81 110 PHE A O 1
ATOM 923 N N . VAL A 1 111 ? 2.391 2.007 -22.449 1.00 66.12 111 VAL A N 1
ATOM 924 C CA . VAL A 1 111 ? 0.943 2.205 -22.481 1.00 66.12 111 VAL A CA 1
ATOM 925 C C . VAL A 1 111 ? 0.668 3.606 -21.930 1.00 66.12 111 VAL A C 1
ATOM 927 O O . VAL A 1 111 ? 1.094 3.891 -20.810 1.00 66.12 111 VAL A O 1
ATOM 930 N N . PRO A 1 112 ? -0.030 4.494 -22.663 1.00 67.31 112 PRO A N 1
ATOM 931 C CA . PRO A 1 112 ? -0.491 5.756 -22.091 1.00 67.31 112 PRO A CA 1
ATOM 932 C C . PRO A 1 112 ? -1.309 5.482 -20.824 1.00 67.31 112 PRO A C 1
ATOM 934 O O . PRO A 1 112 ? -2.090 4.529 -20.812 1.00 67.31 112 PRO A O 1
ATOM 937 N N . ALA A 1 113 ? -1.203 6.316 -19.786 1.00 65.00 113 ALA A N 1
ATOM 938 C CA . ALA A 1 113 ? -1.965 6.130 -18.543 1.00 65.00 113 ALA A CA 1
ATOM 939 C C . ALA A 1 113 ? -3.475 5.927 -18.806 1.00 65.00 113 ALA A C 1
ATOM 941 O O . ALA A 1 113 ? -4.108 5.046 -18.225 1.00 65.00 113 ALA A O 1
ATOM 942 N N . GLY A 1 114 ? -4.022 6.621 -19.812 1.00 66.56 114 GLY A N 1
ATOM 943 C CA . GLY A 1 114 ? -5.407 6.456 -20.257 1.00 66.56 114 GLY A CA 1
ATOM 944 C C . GLY A 1 114 ? -5.789 5.053 -20.756 1.00 66.56 114 GLY A C 1
ATOM 945 O O . GLY A 1 114 ? -6.955 4.687 -20.665 1.00 66.56 114 GLY A O 1
ATOM 946 N N . MET A 1 115 ? -4.856 4.245 -21.267 1.00 70.62 115 MET A N 1
ATOM 947 C CA . MET A 1 115 ? -5.136 2.858 -21.667 1.00 70.62 115 MET A CA 1
ATOM 948 C C . MET A 1 115 ? -5.181 1.910 -20.463 1.00 70.62 115 MET A C 1
ATOM 950 O O . MET A 1 115 ? -6.079 1.075 -20.420 1.00 70.62 115 MET A O 1
ATOM 954 N N . PHE A 1 116 ? -4.305 2.082 -19.462 1.00 71.38 116 PHE A N 1
ATOM 955 C CA . PHE A 1 116 ? -4.431 1.370 -18.181 1.00 71.38 116 PHE A CA 1
ATOM 956 C C . PHE A 1 116 ? -5.796 1.631 -17.546 1.00 71.38 116 PHE A C 1
ATOM 958 O O . PHE A 1 116 ? -6.490 0.698 -17.153 1.00 71.38 116 PHE A O 1
ATOM 965 N N . ILE A 1 117 ? -6.199 2.902 -17.497 1.00 67.56 117 ILE A N 1
ATOM 966 C CA . ILE A 1 117 ? -7.466 3.326 -16.895 1.00 67.56 117 ILE A CA 1
ATOM 967 C C . ILE A 1 117 ? -8.662 2.756 -17.664 1.00 67.56 117 ILE A C 1
ATOM 969 O O . ILE A 1 117 ? -9.597 2.245 -17.056 1.00 67.56 117 ILE A O 1
ATOM 973 N N . LYS A 1 118 ? -8.630 2.792 -19.003 1.00 71.50 118 LYS A N 1
ATOM 974 C CA . LYS A 1 118 ? -9.721 2.260 -19.835 1.00 71.50 118 LYS A CA 1
ATOM 975 C C . LYS A 1 118 ? -9.799 0.734 -19.832 1.00 71.50 118 LYS A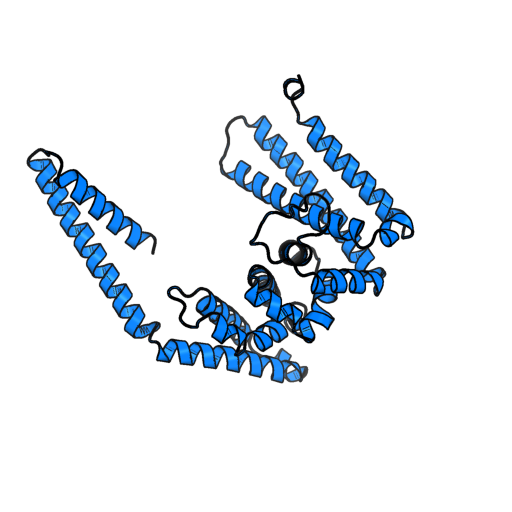 C 1
ATOM 977 O O . LYS A 1 118 ? -10.883 0.198 -20.045 1.00 71.50 118 LYS A O 1
ATOM 982 N N . GLN A 1 119 ? -8.677 0.033 -19.668 1.00 75.44 119 GLN A N 1
ATOM 983 C CA . GLN A 1 119 ? -8.612 -1.421 -19.793 1.00 75.44 119 GLN A CA 1
ATOM 984 C C . GLN A 1 119 ? -7.793 -2.028 -18.642 1.00 75.44 119 GLN A C 1
ATOM 986 O O . GLN A 1 119 ? -6.580 -1.892 -18.542 1.00 75.44 119 GLN A O 1
ATOM 991 N N . GLY A 1 120 ? -8.483 -2.727 -17.742 1.00 80.88 120 GLY A N 1
ATOM 992 C CA . GLY A 1 120 ? -7.876 -3.649 -16.782 1.00 80.88 120 GLY A CA 1
ATOM 993 C C . GLY A 1 120 ? -7.328 -3.066 -15.472 1.00 80.88 120 GLY A C 1
ATOM 994 O O . GLY A 1 120 ? -7.249 -3.824 -14.506 1.00 80.88 120 GLY A O 1
ATOM 995 N N . LEU A 1 121 ? -7.087 -1.751 -15.348 1.00 89.19 121 LEU A N 1
ATOM 996 C CA . LEU A 1 121 ? -6.802 -1.139 -14.037 1.00 89.19 121 LEU A CA 1
ATOM 997 C C . LEU A 1 121 ? -7.929 -1.405 -13.035 1.00 89.19 121 LEU A C 1
ATOM 999 O O . LEU A 1 121 ? -7.645 -1.772 -11.904 1.00 89.19 121 LEU A O 1
ATOM 1003 N N . THR A 1 122 ? -9.195 -1.268 -13.439 1.00 93.00 122 THR A N 1
ATOM 1004 C CA . THR A 1 122 ? -10.343 -1.549 -12.561 1.00 93.00 122 THR A CA 1
ATOM 1005 C C . THR A 1 122 ? -10.274 -2.958 -11.986 1.00 93.00 122 THR A C 1
ATOM 1007 O O . THR A 1 122 ? -10.465 -3.139 -10.791 1.00 93.00 122 THR A O 1
ATOM 1010 N N . SER A 1 123 ? -9.951 -3.952 -12.810 1.00 94.44 123 SER A N 1
ATOM 1011 C CA . SER A 1 123 ? -9.845 -5.341 -12.366 1.00 94.44 123 SER A CA 1
ATOM 1012 C C . SER A 1 123 ? -8.617 -5.568 -11.493 1.00 94.44 123 SER A C 1
ATOM 1014 O O . SER A 1 123 ? -8.714 -6.286 -10.504 1.00 94.44 123 SER A O 1
ATOM 1016 N N . PHE A 1 124 ? -7.492 -4.913 -11.793 1.00 95.50 124 PHE A N 1
ATOM 1017 C CA . PHE A 1 124 ? -6.313 -4.966 -10.930 1.00 95.50 124 PHE A CA 1
ATOM 1018 C C . PHE A 1 124 ? -6.623 -4.365 -9.554 1.00 95.50 124 PHE A C 1
ATOM 1020 O O . PHE A 1 124 ? -6.347 -4.995 -8.540 1.00 95.50 124 PHE A O 1
ATOM 1027 N N . VAL A 1 125 ? -7.282 -3.199 -9.514 1.00 96.06 125 VAL A N 1
ATOM 1028 C CA . VAL A 1 125 ? -7.757 -2.548 -8.283 1.00 96.06 125 VAL A CA 1
ATOM 1029 C C . VAL A 1 125 ? -8.717 -3.456 -7.519 1.00 96.06 125 VAL A C 1
ATOM 1031 O O . VAL A 1 125 ? -8.526 -3.663 -6.324 1.00 96.06 125 VAL A O 1
ATOM 1034 N N . THR A 1 126 ? -9.707 -4.050 -8.194 1.00 96.69 126 THR A N 1
ATOM 1035 C CA . THR A 1 126 ? -10.607 -5.023 -7.565 1.00 96.69 126 THR A CA 1
ATOM 1036 C C . THR A 1 126 ? -9.807 -6.154 -6.937 1.00 96.69 126 THR A C 1
ATOM 1038 O O . THR A 1 126 ? -10.035 -6.460 -5.774 1.00 96.69 126 THR A O 1
ATOM 1041 N N . PHE A 1 127 ? -8.851 -6.740 -7.661 1.00 97.25 127 PHE A N 1
ATOM 1042 C CA . PHE A 1 127 ? -8.052 -7.858 -7.171 1.00 97.25 127 PHE A CA 1
ATOM 1043 C C . PHE A 1 127 ? -7.218 -7.482 -5.942 1.00 97.25 127 PHE A C 1
ATOM 1045 O O . PHE A 1 127 ? -7.352 -8.132 -4.908 1.00 97.25 127 PHE A O 1
ATOM 1052 N N . VAL A 1 128 ? -6.417 -6.412 -6.006 1.00 97.38 128 VAL A N 1
ATOM 1053 C CA . VAL A 1 128 ? -5.545 -6.034 -4.879 1.00 97.38 128 VAL A CA 1
ATOM 1054 C C . VAL A 1 128 ? -6.352 -5.692 -3.628 1.00 97.38 128 VAL A C 1
ATOM 1056 O O . VAL A 1 128 ? -5.982 -6.118 -2.540 1.00 97.38 128 VAL A O 1
ATOM 1059 N N . VAL A 1 129 ? -7.482 -4.990 -3.770 1.00 97.12 129 VAL A N 1
ATOM 1060 C CA . VAL A 1 129 ? -8.309 -4.579 -2.625 1.00 97.12 129 VAL A CA 1
ATOM 1061 C C . VAL A 1 129 ? -9.072 -5.748 -2.006 1.00 97.12 129 VAL A C 1
ATOM 1063 O O . VAL A 1 129 ? -9.286 -5.768 -0.798 1.00 97.12 129 VAL A O 1
ATOM 1066 N N . THR A 1 130 ? -9.465 -6.734 -2.810 1.00 96.00 130 THR A N 1
ATOM 1067 C CA . THR A 1 130 ? -10.172 -7.919 -2.302 1.00 96.00 130 THR A CA 1
ATOM 1068 C C . THR A 1 130 ? -9.239 -8.938 -1.658 1.00 96.00 130 THR A C 1
ATOM 1070 O O . THR A 1 130 ? -9.692 -9.668 -0.783 1.00 96.00 130 THR A O 1
ATOM 1073 N N . HIS A 1 131 ? -7.958 -8.982 -2.050 1.00 96.00 131 HIS A N 1
ATOM 1074 C CA . HIS A 1 131 ? -7.069 -10.082 -1.665 1.00 96.00 131 HIS A CA 1
ATOM 1075 C C . HIS A 1 131 ? -5.898 -9.707 -0.744 1.00 96.00 131 HIS A C 1
ATOM 1077 O O . HIS A 1 131 ? -5.262 -10.610 -0.209 1.00 96.00 131 HIS A O 1
ATOM 1083 N N . PHE A 1 132 ? -5.592 -8.423 -0.499 1.00 95.88 132 PHE A N 1
ATOM 1084 C CA . PHE A 1 132 ? -4.442 -8.067 0.358 1.00 95.88 132 PHE A CA 1
ATOM 1085 C C . PHE A 1 132 ? -4.567 -8.582 1.803 1.00 95.88 132 PHE A C 1
ATOM 1087 O O . PHE A 1 132 ? -3.556 -8.828 2.455 1.00 95.88 132 PHE A O 1
ATOM 1094 N N . SER A 1 133 ? -5.793 -8.767 2.296 1.00 93.50 133 SER A N 1
ATOM 1095 C CA . SER A 1 133 ? -6.096 -9.328 3.616 1.00 93.50 133 SER A CA 1
ATOM 1096 C C . SER A 1 133 ? -6.757 -10.712 3.546 1.00 93.50 133 SER A C 1
ATOM 1098 O O . SER A 1 133 ? -7.290 -11.188 4.547 1.00 93.50 133 SER A O 1
ATOM 1100 N N . ASP A 1 134 ? -6.733 -11.374 2.384 1.00 93.81 134 ASP A N 1
ATOM 1101 C CA . ASP A 1 134 ? -7.387 -12.670 2.188 1.00 93.81 134 ASP A CA 1
ATOM 1102 C C . ASP A 1 134 ? -6.585 -13.801 2.859 1.00 93.81 134 ASP A C 1
ATOM 1104 O O . ASP A 1 134 ? -5.421 -14.021 2.506 1.00 93.81 134 ASP A O 1
ATOM 1108 N N . PRO A 1 135 ? -7.180 -14.547 3.811 1.00 92.19 135 PRO A N 1
ATOM 1109 C CA . PRO A 1 135 ? -6.491 -15.610 4.538 1.00 92.19 135 PRO A CA 1
ATOM 1110 C C . PRO A 1 135 ? -6.084 -16.795 3.652 1.00 92.19 135 PRO A C 1
ATOM 1112 O O . PRO A 1 135 ? -5.226 -17.580 4.053 1.00 92.19 135 PRO A O 1
ATOM 1115 N N . ARG A 1 136 ? -6.667 -16.936 2.452 1.00 93.62 136 ARG A N 1
ATOM 1116 C CA . ARG A 1 136 ? -6.289 -17.975 1.481 1.00 93.62 136 ARG A CA 1
ATOM 1117 C C . ARG A 1 136 ? -4.904 -17.718 0.880 1.00 93.62 136 ARG A C 1
ATOM 1119 O O . ARG A 1 136 ? -4.270 -18.662 0.418 1.00 93.62 136 ARG A O 1
ATOM 1126 N N . ILE A 1 137 ? -4.416 -16.473 0.916 1.00 94.25 137 ILE A N 1
ATOM 1127 C CA . ILE A 1 137 ? -3.044 -16.122 0.534 1.00 94.25 137 ILE A CA 1
ATOM 1128 C C . ILE A 1 137 ? -2.144 -16.276 1.762 1.00 94.25 137 ILE A C 1
ATOM 1130 O O . ILE A 1 137 ? -1.996 -15.370 2.586 1.00 94.25 137 ILE A O 1
ATOM 1134 N N . LEU A 1 138 ? -1.532 -17.455 1.880 1.00 91.94 138 LEU A N 1
ATOM 1135 C CA . LEU A 1 138 ? -0.701 -17.811 3.031 1.00 91.94 138 LEU A CA 1
ATOM 1136 C C . LEU A 1 138 ? 0.569 -16.954 3.107 1.00 91.94 138 LEU A C 1
ATOM 1138 O O . LEU A 1 138 ? 0.925 -16.476 4.190 1.00 91.94 138 LEU A O 1
ATOM 1142 N N . SER A 1 139 ? 1.214 -16.707 1.962 1.00 93.81 139 SER A N 1
ATOM 1143 C CA . SER A 1 139 ? 2.401 -15.858 1.898 1.00 93.81 139 SER A CA 1
ATOM 1144 C C . SER A 1 139 ? 2.070 -14.429 2.304 1.00 93.81 139 SER A C 1
ATOM 1146 O O . SER A 1 139 ? 1.307 -13.697 1.671 1.00 93.81 139 SER A O 1
ATOM 1148 N N . ALA A 1 140 ? 2.665 -14.026 3.415 1.00 92.56 140 ALA A N 1
ATOM 1149 C CA . ALA A 1 140 ? 2.498 -12.690 3.936 1.00 92.56 140 ALA A CA 1
ATOM 1150 C C . ALA A 1 140 ? 3.320 -11.659 3.138 1.00 92.56 140 ALA A C 1
ATOM 1152 O O . ALA A 1 140 ? 2.942 -10.494 3.099 1.00 92.56 140 ALA A O 1
ATOM 1153 N N . GLU A 1 141 ? 4.380 -12.084 2.440 1.00 94.12 141 GLU A N 1
ATOM 1154 C CA . GLU A 1 141 ? 5.110 -11.230 1.492 1.00 94.12 141 GLU A CA 1
ATOM 1155 C C . GLU A 1 141 ? 4.228 -10.847 0.301 1.00 94.12 141 GLU A C 1
ATOM 1157 O O . GLU A 1 141 ? 4.201 -9.685 -0.096 1.00 94.12 141 GLU A O 1
ATOM 1162 N N . LEU A 1 142 ? 3.425 -11.785 -0.217 1.00 95.44 142 LEU A N 1
ATOM 1163 C CA . LEU A 1 142 ? 2.459 -11.478 -1.274 1.00 95.44 142 LEU A CA 1
ATOM 1164 C C . LEU A 1 142 ? 1.366 -10.517 -0.798 1.00 95.44 142 LEU A C 1
ATOM 1166 O O . LEU A 1 142 ? 0.981 -9.608 -1.531 1.00 95.44 142 LEU A O 1
ATOM 1170 N N . ARG A 1 143 ? 0.875 -10.681 0.434 1.00 95.44 143 ARG A N 1
ATOM 1171 C CA . ARG A 1 143 ? -0.089 -9.740 1.026 1.00 95.44 143 ARG A CA 1
ATOM 1172 C C . ARG A 1 143 ? 0.506 -8.336 1.163 1.00 95.44 143 ARG A C 1
ATOM 1174 O O . ARG A 1 143 ? -0.144 -7.363 0.776 1.00 95.44 143 ARG A O 1
ATOM 1181 N N . ASP A 1 144 ? 1.761 -8.232 1.599 1.00 94.62 144 ASP A N 1
ATOM 1182 C CA . ASP A 1 144 ? 2.489 -6.960 1.655 1.00 94.62 144 ASP A CA 1
ATOM 1183 C C . ASP A 1 144 ? 2.696 -6.357 0.256 1.00 94.62 144 ASP A C 1
ATOM 1185 O O . ASP A 1 144 ? 2.523 -5.152 0.076 1.00 94.62 144 ASP A O 1
ATOM 1189 N N . LEU A 1 145 ? 2.989 -7.180 -0.755 1.00 95.88 145 LEU A N 1
ATOM 1190 C CA . LEU A 1 145 ? 3.137 -6.766 -2.154 1.00 95.88 145 LEU A CA 1
ATOM 1191 C C . LEU A 1 145 ? 1.828 -6.183 -2.727 1.00 95.88 145 LEU A C 1
ATOM 1193 O O . LEU A 1 145 ? 1.835 -5.153 -3.419 1.00 95.88 145 LEU A O 1
ATOM 1197 N N . LEU A 1 146 ? 0.681 -6.793 -2.407 1.00 97.25 146 LEU A N 1
ATOM 1198 C CA . LEU A 1 146 ? -0.641 -6.263 -2.759 1.00 97.25 146 LEU A CA 1
ATOM 1199 C C . LEU A 1 146 ? -0.922 -4.939 -2.036 1.00 97.25 146 LEU A C 1
ATOM 1201 O O . LEU A 1 146 ? -1.348 -3.965 -2.663 1.00 97.25 146 LEU A O 1
ATOM 1205 N N . LEU A 1 147 ? -0.628 -4.866 -0.738 1.00 96.06 147 LEU A N 1
ATOM 1206 C CA . LEU A 1 147 ? -0.826 -3.658 0.059 1.00 96.06 147 LEU A CA 1
ATOM 1207 C C . LEU A 1 147 ? 0.075 -2.505 -0.417 1.00 96.06 147 LEU A C 1
ATOM 1209 O O . LEU A 1 147 ? -0.374 -1.366 -0.562 1.00 96.06 147 LEU A O 1
ATOM 1213 N N . GLN A 1 148 ? 1.330 -2.794 -0.756 1.00 95.31 148 GLN A N 1
ATOM 1214 C CA . GLN A 1 148 ? 2.252 -1.835 -1.359 1.00 95.31 148 GLN A CA 1
ATOM 1215 C C . GLN A 1 148 ? 1.737 -1.352 -2.719 1.00 95.31 148 GLN A C 1
ATOM 1217 O O . GLN A 1 148 ? 1.850 -0.166 -3.036 1.00 95.31 148 GLN A O 1
ATOM 1222 N N . SER A 1 149 ? 1.116 -2.235 -3.506 1.00 96.38 149 SER A N 1
ATOM 1223 C CA . SER A 1 149 ? 0.482 -1.855 -4.771 1.00 96.38 149 SER A CA 1
ATOM 1224 C C . SER A 1 149 ? -0.641 -0.843 -4.564 1.00 96.38 149 SER A C 1
ATOM 1226 O O . SER A 1 149 ? -0.686 0.154 -5.287 1.00 96.38 149 SER A O 1
ATOM 1228 N N . ILE A 1 150 ? -1.490 -1.038 -3.550 1.00 96.94 150 ILE A N 1
ATOM 1229 C CA . ILE A 1 150 ? -2.518 -0.060 -3.163 1.00 96.94 150 ILE A CA 1
ATOM 1230 C C . ILE A 1 150 ? -1.855 1.265 -2.774 1.00 96.94 150 ILE A C 1
ATOM 1232 O O . ILE A 1 150 ? -2.182 2.300 -3.352 1.00 96.94 150 ILE A O 1
ATOM 1236 N N . SER A 1 151 ? -0.871 1.224 -1.869 1.00 94.62 151 SER A N 1
ATOM 1237 C CA . SER A 1 151 ? -0.135 2.403 -1.387 1.00 94.62 151 SER A CA 1
ATOM 1238 C C . SER A 1 151 ? 0.479 3.231 -2.512 1.00 94.62 151 SER A C 1
ATOM 1240 O O . SER A 1 151 ? 0.429 4.458 -2.482 1.00 94.62 151 SER A O 1
ATOM 1242 N N . VAL A 1 152 ? 1.027 2.581 -3.538 1.00 92.94 152 VAL A N 1
ATOM 1243 C CA . VAL A 1 152 ? 1.599 3.255 -4.706 1.00 92.94 152 VAL A CA 1
ATOM 1244 C C . VAL A 1 152 ? 0.517 3.853 -5.602 1.00 92.94 152 VAL A C 1
ATOM 1246 O O . VAL A 1 152 ? 0.685 4.965 -6.097 1.00 92.94 152 VAL A O 1
ATOM 1249 N N . LEU A 1 153 ? -0.584 3.138 -5.836 1.00 92.56 153 LEU A N 1
ATOM 1250 C CA . LEU A 1 153 ? -1.622 3.588 -6.760 1.00 92.56 153 LEU A CA 1
ATOM 1251 C C . LEU A 1 153 ? -2.408 4.787 -6.224 1.00 92.56 153 LEU A C 1
ATOM 1253 O O . LEU A 1 153 ? -2.617 5.743 -6.967 1.00 92.56 153 LEU A O 1
ATOM 1257 N N . VAL A 1 154 ? -2.764 4.803 -4.936 1.00 92.75 154 VAL A N 1
ATOM 1258 C CA . VAL A 1 154 ? -3.531 5.914 -4.334 1.00 92.75 154 VAL A CA 1
ATOM 1259 C C . VAL A 1 154 ? -2.769 7.248 -4.303 1.00 92.75 154 VAL A C 1
ATOM 1261 O O . VAL A 1 154 ? -3.358 8.289 -4.025 1.00 92.75 154 VAL A O 1
ATOM 1264 N N . GLN A 1 155 ? -1.464 7.249 -4.600 1.00 88.94 155 GLN A N 1
ATOM 1265 C CA . GLN A 1 155 ? -0.649 8.468 -4.682 1.00 88.94 155 GLN A CA 1
ATOM 1266 C C . GLN A 1 155 ? -0.902 9.292 -5.946 1.00 88.94 155 GLN A C 1
ATOM 1268 O O . GLN A 1 155 ? -0.538 10.468 -5.972 1.00 88.94 155 GLN A O 1
ATOM 1273 N N . TYR A 1 156 ? -1.483 8.698 -6.990 1.00 86.69 156 TYR A N 1
ATOM 1274 C CA . TYR A 1 156 ? -1.746 9.392 -8.246 1.00 86.69 156 TYR A CA 1
ATOM 1275 C C . TYR A 1 156 ? -3.248 9.590 -8.427 1.00 86.69 156 TYR A C 1
ATOM 1277 O O . TYR A 1 156 ? -4.022 8.634 -8.390 1.00 86.69 156 TYR A O 1
ATOM 1285 N N . LYS A 1 157 ? -3.650 10.834 -8.703 1.00 85.69 157 LYS A N 1
ATOM 1286 C CA . LYS A 1 157 ? -5.056 11.241 -8.852 1.00 85.69 157 LYS A CA 1
ATOM 1287 C C . LYS A 1 157 ? -5.837 10.382 -9.856 1.00 85.69 157 LYS A C 1
ATOM 1289 O O . LYS A 1 157 ? -6.975 10.015 -9.590 1.00 85.69 157 LYS A O 1
ATOM 1294 N N . GLU A 1 158 ? -5.219 10.034 -10.983 1.00 84.69 158 GLU A N 1
ATOM 1295 C CA . GLU A 1 158 ? -5.854 9.223 -12.031 1.00 84.69 158 GLU A CA 1
ATOM 1296 C C . GLU A 1 158 ? -6.168 7.790 -11.573 1.00 84.69 158 GLU A C 1
ATOM 1298 O O . GLU A 1 158 ? -7.233 7.253 -11.876 1.00 84.69 158 GLU A O 1
ATOM 1303 N N . PHE A 1 159 ? -5.259 7.173 -10.810 1.00 89.44 159 PHE A N 1
ATOM 1304 C CA . PHE A 1 159 ? -5.479 5.839 -10.257 1.00 89.44 159 PHE A CA 1
ATOM 1305 C C . PHE A 1 159 ? -6.473 5.894 -9.096 1.00 89.44 159 PHE A C 1
ATOM 1307 O O . PHE A 1 159 ? -7.370 5.057 -9.051 1.00 89.44 159 PHE A O 1
ATOM 1314 N N . LEU A 1 160 ? -6.378 6.899 -8.216 1.00 91.69 160 LEU A N 1
ATOM 1315 C CA . LEU A 1 160 ? -7.307 7.094 -7.098 1.00 91.69 160 LEU A CA 1
ATOM 1316 C C . LEU A 1 160 ? -8.767 7.187 -7.568 1.00 91.69 160 LEU A C 1
ATOM 1318 O O . LEU A 1 160 ? -9.617 6.501 -7.009 1.00 91.69 160 LEU A O 1
ATOM 1322 N N . ALA A 1 161 ? -9.042 7.910 -8.659 1.00 90.81 161 ALA A N 1
ATOM 1323 C CA . ALA A 1 161 ? -10.382 7.979 -9.254 1.00 90.81 161 ALA A CA 1
ATOM 1324 C C . ALA A 1 161 ? -10.942 6.595 -9.646 1.00 90.81 161 ALA A C 1
ATOM 1326 O O . ALA A 1 161 ? -12.152 6.370 -9.631 1.00 90.81 161 ALA A O 1
ATOM 1327 N N . THR A 1 162 ? -10.069 5.633 -9.965 1.00 92.50 162 THR A N 1
ATOM 1328 C CA . THR A 1 162 ? -10.490 4.252 -10.236 1.00 92.50 162 THR A CA 1
ATOM 1329 C C . THR A 1 162 ? -10.853 3.507 -8.957 1.00 92.50 162 THR A C 1
ATOM 1331 O O . THR A 1 162 ? -11.787 2.715 -8.993 1.00 92.50 162 THR A O 1
ATOM 1334 N N . PHE A 1 163 ? -10.179 3.766 -7.830 1.00 95.12 163 PHE A N 1
ATOM 1335 C CA . PHE A 1 163 ? -10.590 3.226 -6.527 1.00 95.12 163 PHE A CA 1
ATOM 1336 C C . PHE A 1 163 ? -11.954 3.788 -6.113 1.00 95.12 163 PHE A C 1
ATOM 1338 O O . PHE A 1 163 ? -12.815 3.022 -5.694 1.00 95.12 163 PHE A O 1
ATOM 1345 N N . GLU A 1 164 ? -12.178 5.090 -6.302 1.00 94.31 164 GLU A N 1
ATOM 1346 C CA . GLU A 1 164 ? -13.439 5.766 -5.957 1.00 94.31 164 GLU A CA 1
ATOM 1347 C C . GLU A 1 164 ? -14.638 5.268 -6.774 1.00 94.31 164 GLU A C 1
ATOM 1349 O O . GLU A 1 164 ? -15.767 5.331 -6.302 1.00 94.31 164 GLU A O 1
ATOM 1354 N N . CYS A 1 165 ? -14.403 4.750 -7.984 1.00 93.62 165 CYS A N 1
ATOM 1355 C CA . CYS A 1 165 ? -15.438 4.157 -8.834 1.00 93.62 165 CYS A CA 1
ATOM 1356 C C . CYS A 1 165 ? -15.551 2.624 -8.690 1.00 93.62 165 CYS A C 1
ATOM 1358 O O . CYS A 1 165 ? -16.417 2.008 -9.317 1.00 93.62 165 CYS A O 1
ATOM 1360 N N . ASN A 1 166 ? -14.667 1.973 -7.925 1.00 95.62 166 ASN A N 1
ATOM 1361 C CA . ASN A 1 166 ? -14.605 0.515 -7.842 1.00 95.62 166 ASN A CA 1
ATOM 1362 C C . ASN A 1 166 ? -15.483 -0.018 -6.707 1.00 95.62 166 ASN A C 1
ATOM 1364 O O . ASN A 1 166 ? -15.206 0.228 -5.539 1.00 95.62 166 ASN A O 1
ATOM 1368 N N . GLN A 1 167 ? -16.492 -0.825 -7.041 1.00 95.88 167 GLN A N 1
ATOM 1369 C CA . GLN A 1 167 ? -17.447 -1.355 -6.059 1.00 95.88 167 GLN A CA 1
ATOM 1370 C C . GLN A 1 167 ? -16.793 -2.171 -4.939 1.00 95.88 167 GLN A C 1
ATOM 1372 O O . GLN A 1 167 ? -17.171 -2.031 -3.779 1.00 95.88 167 GLN A O 1
ATOM 1377 N N . ALA A 1 168 ? -15.785 -2.989 -5.259 1.00 96.25 168 ALA A N 1
ATOM 1378 C CA . ALA A 1 168 ? -15.082 -3.753 -4.235 1.00 96.25 168 ALA A CA 1
ATOM 1379 C C . ALA A 1 168 ? -14.297 -2.826 -3.300 1.00 96.25 168 ALA A C 1
ATOM 1381 O O . ALA A 1 168 ? -14.334 -3.004 -2.087 1.00 96.25 168 ALA A O 1
ATOM 1382 N N . ALA A 1 169 ? -13.649 -1.795 -3.851 1.00 96.88 169 ALA A N 1
ATOM 1383 C CA . ALA A 1 169 ? -12.905 -0.842 -3.040 1.00 96.88 169 ALA A CA 1
ATOM 1384 C C . ALA A 1 169 ? -13.804 -0.001 -2.135 1.00 96.88 169 ALA A C 1
ATOM 1386 O O . ALA A 1 169 ? -13.503 0.135 -0.954 1.00 96.88 169 ALA A O 1
ATOM 1387 N N . ILE A 1 170 ? -14.925 0.491 -2.663 1.00 96.00 170 ILE A N 1
ATOM 1388 C CA . ILE A 1 170 ? -15.923 1.238 -1.892 1.00 96.00 170 ILE A CA 1
ATOM 1389 C C . ILE A 1 170 ? -16.441 0.400 -0.715 1.00 96.00 170 ILE A C 1
ATOM 1391 O O . ILE A 1 170 ? -16.579 0.912 0.391 1.00 96.00 170 ILE A O 1
ATOM 1395 N N . HIS A 1 171 ? -16.709 -0.889 -0.937 1.00 94.62 171 HIS A N 1
ATOM 1396 C CA . HIS A 1 171 ? -17.344 -1.735 0.069 1.00 94.62 171 HIS A CA 1
ATOM 1397 C C . HIS A 1 171 ? -16.377 -2.283 1.128 1.00 94.62 171 HIS A C 1
ATOM 1399 O O . HIS A 1 171 ? -16.758 -2.387 2.292 1.00 94.62 171 HIS A O 1
ATOM 1405 N N . SER A 1 172 ? -15.157 -2.689 0.750 1.00 94.88 172 SER A N 1
ATOM 1406 C CA . SER A 1 172 ? -14.269 -3.424 1.666 1.00 94.88 172 SER A CA 1
ATOM 1407 C C . SER A 1 172 ? -13.008 -2.678 2.080 1.00 94.88 172 SER A C 1
ATOM 1409 O O . SER A 1 172 ? -12.506 -2.952 3.167 1.00 94.88 172 SER A O 1
ATOM 1411 N N . LEU A 1 173 ? -12.483 -1.741 1.276 1.00 96.69 173 LEU A N 1
ATOM 1412 C CA . LEU A 1 173 ? -11.127 -1.215 1.489 1.00 96.69 173 LEU A CA 1
ATOM 1413 C C . LEU A 1 173 ? -10.950 -0.600 2.878 1.00 96.69 173 LEU A C 1
ATOM 1415 O O . LEU A 1 173 ? -9.993 -0.935 3.569 1.00 96.69 173 LEU A O 1
ATOM 1419 N N . SER A 1 174 ? -11.876 0.265 3.295 1.00 95.81 174 SER A N 1
ATOM 1420 C CA . SER A 1 174 ? -11.818 0.958 4.585 1.00 95.81 174 SER A CA 1
ATOM 1421 C C . SER A 1 174 ? -11.779 -0.025 5.756 1.00 95.81 174 SER A C 1
ATOM 1423 O O . SER A 1 174 ? -10.846 0.001 6.556 1.00 95.81 174 SER A O 1
ATOM 1425 N N . THR A 1 175 ? -12.738 -0.951 5.822 1.00 96.69 175 THR A N 1
ATOM 1426 C CA . THR A 1 175 ? -12.807 -1.964 6.885 1.00 96.69 175 THR A CA 1
ATOM 1427 C C . THR A 1 175 ? -11.592 -2.893 6.858 1.00 96.69 175 THR A C 1
ATOM 1429 O O . THR A 1 175 ? -10.996 -3.173 7.900 1.00 96.69 175 THR A O 1
ATOM 1432 N N . SER A 1 176 ? -11.167 -3.335 5.672 1.00 96.88 176 SER A N 1
ATOM 1433 C CA . SER A 1 176 ? -9.997 -4.201 5.524 1.00 96.88 176 SER A CA 1
ATOM 1434 C C . SER A 1 176 ? -8.706 -3.497 5.955 1.00 96.88 176 SER A C 1
ATOM 1436 O O . SER A 1 176 ? -7.896 -4.122 6.633 1.00 96.88 176 SER A O 1
ATOM 1438 N N . LEU A 1 177 ? -8.522 -2.205 5.658 1.00 97.44 177 LEU A N 1
ATOM 1439 C CA . LEU A 1 177 ? -7.363 -1.427 6.118 1.00 97.44 177 LEU A CA 1
ATOM 1440 C C . LEU A 1 177 ? -7.336 -1.292 7.642 1.00 97.44 177 LEU A C 1
ATOM 1442 O O . LEU A 1 177 ? -6.301 -1.549 8.252 1.00 97.44 177 LEU A O 1
ATOM 1446 N N . LEU A 1 178 ? -8.469 -0.938 8.256 1.00 96.75 178 LEU A N 1
ATOM 1447 C CA . LEU A 1 178 ? -8.584 -0.813 9.712 1.00 96.75 178 LEU A CA 1
ATOM 1448 C C . LEU A 1 178 ? -8.280 -2.147 10.412 1.00 96.75 178 LEU A C 1
ATOM 1450 O O . LEU A 1 178 ? -7.483 -2.184 11.348 1.00 96.75 178 LEU A O 1
ATOM 1454 N N . SER A 1 179 ? -8.849 -3.254 9.918 1.00 96.31 179 SER A N 1
ATOM 1455 C CA . SER A 1 179 ? -8.596 -4.596 10.470 1.00 96.31 179 SER A CA 1
ATOM 1456 C C . SER A 1 179 ? -7.142 -5.052 10.302 1.00 96.31 179 SER A C 1
ATOM 1458 O O . SER A 1 179 ? -6.590 -5.685 11.205 1.00 96.31 179 SER A O 1
ATOM 1460 N N . SER A 1 180 ? -6.516 -4.687 9.177 1.00 95.88 180 SER A N 1
ATOM 1461 C CA . SER A 1 180 ? -5.141 -5.062 8.843 1.00 95.88 180 SER A CA 1
ATOM 1462 C C . SER A 1 180 ? -4.106 -4.183 9.533 1.00 95.88 180 SER A C 1
ATOM 1464 O O . SER A 1 180 ? -2.928 -4.476 9.431 1.00 95.88 180 SER A O 1
ATOM 1466 N N . PHE A 1 181 ? -4.492 -3.122 10.250 1.00 96.75 181 PHE A N 1
ATOM 1467 C CA . PHE A 1 181 ? -3.541 -2.333 11.028 1.00 96.75 181 PHE A CA 1
ATOM 1468 C C . PHE A 1 181 ? -2.979 -3.181 12.180 1.00 96.75 181 PHE A C 1
ATOM 1470 O O . PHE A 1 181 ? -3.585 -3.296 13.249 1.00 96.75 181 PHE A O 1
ATOM 1477 N N . ASP A 1 182 ? -1.836 -3.816 11.936 1.00 92.50 182 ASP A N 1
ATOM 1478 C CA . ASP A 1 182 ? -1.157 -4.747 12.832 1.00 92.50 182 ASP A CA 1
ATOM 1479 C C . ASP A 1 182 ? 0.358 -4.484 12.887 1.00 92.50 182 ASP A C 1
ATOM 1481 O O . ASP A 1 182 ? 0.893 -3.615 12.197 1.00 92.50 182 ASP A O 1
ATOM 1485 N N . ASN A 1 183 ? 1.080 -5.247 13.712 1.00 89.06 183 ASN A N 1
ATOM 1486 C CA . ASN A 1 183 ? 2.518 -5.046 13.928 1.00 89.06 183 ASN A CA 1
ATOM 1487 C C . ASN A 1 183 ? 3.366 -5.188 12.653 1.00 89.06 183 ASN A C 1
ATOM 1489 O O . ASN A 1 183 ? 4.485 -4.680 12.620 1.00 89.06 183 ASN A O 1
ATOM 1493 N N . ARG A 1 184 ? 2.860 -5.871 11.619 1.00 90.75 184 ARG A N 1
ATOM 1494 C CA . ARG A 1 184 ? 3.589 -6.115 10.373 1.00 90.75 184 ARG A CA 1
ATOM 1495 C C . ARG A 1 184 ? 3.343 -5.010 9.353 1.00 90.75 184 ARG A C 1
ATOM 1497 O O . ARG A 1 184 ? 4.284 -4.515 8.742 1.00 90.75 184 ARG A O 1
ATOM 1504 N N . SER A 1 185 ? 2.084 -4.636 9.160 1.00 93.75 185 SER A N 1
ATOM 1505 C CA . SER A 1 185 ? 1.655 -3.848 8.005 1.00 93.75 185 SER A CA 1
ATOM 1506 C C . SER A 1 185 ? 1.263 -2.407 8.342 1.00 93.75 185 SER A C 1
ATOM 1508 O O . SER A 1 185 ? 0.966 -1.632 7.428 1.00 93.75 185 SER A O 1
ATOM 1510 N N . TRP A 1 186 ? 1.330 -2.000 9.620 1.00 95.19 186 TRP A N 1
ATOM 1511 C CA . TRP A 1 186 ? 0.944 -0.654 10.064 1.00 95.19 186 TRP A CA 1
ATOM 1512 C C . TRP A 1 186 ? 1.592 0.473 9.252 1.00 95.19 186 TRP A C 1
ATOM 1514 O O . TRP A 1 186 ? 0.917 1.457 8.973 1.00 95.19 186 TRP A O 1
ATOM 1524 N N . ILE A 1 187 ? 2.854 0.352 8.815 1.00 94.62 187 ILE A N 1
ATOM 1525 C CA . ILE A 1 187 ? 3.522 1.384 7.997 1.00 94.62 187 ILE A CA 1
ATOM 1526 C C . ILE A 1 187 ? 2.798 1.555 6.657 1.00 94.62 187 ILE A C 1
ATOM 1528 O O . ILE A 1 187 ? 2.443 2.667 6.259 1.00 94.62 187 ILE A O 1
ATOM 1532 N N . SER A 1 188 ? 2.556 0.447 5.959 1.00 94.50 188 SER A N 1
ATOM 1533 C CA . SER A 1 188 ? 1.879 0.432 4.663 1.00 94.50 188 SER A CA 1
ATOM 1534 C C . SER A 1 188 ? 0.433 0.910 4.783 1.00 94.50 188 SER A C 1
ATOM 1536 O O . SER A 1 188 ? 0.014 1.763 3.999 1.00 94.50 188 SER A O 1
ATOM 1538 N N . VAL A 1 189 ? -0.299 0.437 5.798 1.00 96.94 189 VAL A N 1
ATOM 1539 C CA . VAL A 1 189 ? -1.677 0.870 6.081 1.00 96.94 189 VAL A CA 1
ATOM 1540 C C . VAL A 1 189 ? -1.721 2.363 6.415 1.00 96.94 189 VAL A C 1
ATOM 1542 O O . VAL A 1 189 ? -2.518 3.087 5.829 1.00 96.94 189 VAL A O 1
ATOM 1545 N N . THR A 1 190 ? -0.827 2.857 7.277 1.00 95.25 190 THR A N 1
ATOM 1546 C CA . THR A 1 190 ? -0.723 4.285 7.637 1.00 95.25 190 THR A CA 1
ATOM 1547 C C . THR A 1 190 ? -0.483 5.145 6.399 1.00 95.25 190 THR A C 1
ATOM 1549 O O . THR A 1 190 ? -1.164 6.147 6.193 1.00 95.25 190 THR A O 1
ATOM 1552 N N . ASN A 1 191 ? 0.442 4.732 5.527 1.00 93.38 191 ASN A N 1
ATOM 1553 C CA . ASN A 1 191 ? 0.732 5.442 4.283 1.00 93.38 191 ASN A CA 1
ATOM 1554 C C . ASN A 1 191 ? -0.486 5.508 3.352 1.00 93.38 191 ASN A C 1
ATOM 1556 O O . ASN A 1 191 ? -0.701 6.542 2.722 1.00 93.38 191 ASN A O 1
ATOM 1560 N N . ILE A 1 192 ? -1.292 4.445 3.276 1.00 95.06 192 ILE A N 1
ATOM 1561 C CA . ILE A 1 192 ? -2.544 4.445 2.507 1.00 95.06 192 ILE A CA 1
ATOM 1562 C C . ILE A 1 192 ? -3.563 5.380 3.160 1.00 95.06 192 ILE A C 1
ATOM 1564 O O . ILE A 1 192 ? -4.065 6.281 2.490 1.00 95.06 192 ILE A O 1
ATOM 1568 N N . LEU A 1 193 ? -3.825 5.211 4.461 1.00 94.50 193 LEU A N 1
ATOM 1569 C CA . LEU A 1 193 ? -4.806 6.003 5.204 1.00 94.50 193 LEU A CA 1
ATOM 1570 C C . LEU A 1 193 ? -4.518 7.494 5.082 1.00 94.50 193 LEU A C 1
ATOM 1572 O O . LEU A 1 193 ? -5.409 8.248 4.730 1.00 94.50 193 LEU A O 1
ATOM 1576 N N . ILE A 1 194 ? -3.269 7.931 5.236 1.00 90.94 194 ILE A N 1
ATOM 1577 C CA . ILE A 1 194 ? -2.916 9.349 5.082 1.00 90.94 194 ILE A CA 1
ATOM 1578 C C . ILE A 1 194 ? -3.224 9.854 3.681 1.00 90.94 194 ILE A C 1
ATOM 1580 O O . ILE A 1 194 ? -3.667 10.985 3.528 1.00 90.94 194 ILE A O 1
ATOM 1584 N N . ARG A 1 195 ? -2.987 9.056 2.635 1.00 89.56 195 ARG A N 1
ATOM 1585 C CA . ARG A 1 195 ? -3.294 9.479 1.261 1.00 89.56 195 ARG A CA 1
ATOM 1586 C C . ARG A 1 195 ? -4.798 9.624 1.048 1.00 89.56 195 ARG A C 1
ATOM 1588 O O . ARG A 1 195 ? -5.198 10.580 0.397 1.00 89.56 195 ARG A O 1
ATOM 1595 N N . LEU A 1 196 ? -5.606 8.747 1.640 1.00 90.19 196 LEU A N 1
ATOM 1596 C CA . LEU A 1 196 ? -7.068 8.821 1.578 1.00 90.19 196 LEU A CA 1
ATOM 1597 C C . LEU A 1 196 ? -7.622 9.977 2.438 1.00 90.19 196 LEU A C 1
ATOM 1599 O O . LEU A 1 196 ? -8.442 10.764 1.970 1.00 90.19 196 LEU A O 1
ATOM 1603 N N . CYS A 1 197 ? -7.105 10.137 3.658 1.00 84.25 197 CYS A N 1
ATOM 1604 C CA . CYS A 1 197 ? -7.500 11.134 4.660 1.00 84.25 197 CYS A CA 1
ATOM 1605 C C . CYS A 1 197 ? -6.893 12.528 4.442 1.00 84.25 197 CYS A C 1
ATOM 1607 O O . CYS A 1 197 ? -7.202 13.460 5.183 1.00 84.25 197 CYS A O 1
ATOM 1609 N N . LYS A 1 198 ? -6.005 12.699 3.453 1.00 77.19 198 LYS A N 1
ATOM 1610 C CA . LYS A 1 198 ? -5.391 13.997 3.139 1.00 77.19 198 LYS A CA 1
ATOM 1611 C C . LYS A 1 198 ? -6.470 15.058 2.922 1.00 77.19 198 LYS A C 1
ATOM 1613 O O . LYS A 1 198 ? -7.412 14.833 2.172 1.00 77.19 198 LYS A O 1
ATOM 1618 N N . GLY A 1 199 ? -6.296 16.232 3.525 1.00 65.69 199 GLY A N 1
ATOM 1619 C CA . GLY A 1 199 ? -7.271 17.324 3.431 1.00 65.69 199 GLY A CA 1
ATOM 1620 C C . GLY A 1 199 ? -8.337 17.338 4.533 1.00 65.69 199 GLY A C 1
ATOM 1621 O O . GLY A 1 199 ? -9.289 18.096 4.409 1.00 65.69 199 GLY A O 1
ATOM 1622 N N . CYS A 1 200 ? -8.172 16.562 5.605 1.00 59.84 200 CYS A N 1
ATOM 1623 C CA . CYS A 1 200 ? -8.900 16.721 6.869 1.00 59.84 200 CYS A CA 1
ATOM 1624 C C . CYS A 1 200 ? -7.941 17.254 7.953 1.00 59.84 200 CYS A C 1
ATOM 1626 O O . CYS A 1 200 ? -6.771 16.876 7.948 1.00 59.84 200 CYS A O 1
ATOM 1628 N N . GLY A 1 201 ? -8.427 18.095 8.876 1.00 62.12 201 GLY A N 1
ATOM 1629 C CA . GLY A 1 201 ? -7.671 18.540 10.062 1.00 62.12 201 GLY A CA 1
ATOM 1630 C C . GLY A 1 201 ? -6.925 19.882 9.953 1.00 62.12 201 GLY A C 1
ATOM 1631 O O . GLY A 1 201 ? -7.166 20.706 9.065 1.00 62.12 201 GLY A O 1
ATOM 1632 N N . PHE A 1 202 ? -6.034 20.126 10.910 1.00 49.12 202 PHE A N 1
ATOM 1633 C CA . PHE A 1 202 ? -5.170 21.297 11.006 1.00 49.12 202 PHE A CA 1
ATOM 1634 C C . PHE A 1 202 ? -4.065 21.250 9.935 1.00 49.12 202 PHE A C 1
ATOM 1636 O O . PHE A 1 202 ? -3.476 20.216 9.637 1.00 49.12 202 PHE A O 1
ATOM 1643 N N . GLY A 1 203 ? -3.770 22.395 9.309 1.00 49.44 203 GLY A N 1
ATOM 1644 C CA . GLY A 1 203 ? -2.794 22.465 8.209 1.00 49.44 203 GLY A CA 1
ATOM 1645 C C . GLY A 1 203 ? -3.368 22.177 6.816 1.00 49.44 203 GLY A C 1
ATOM 1646 O O . GLY A 1 203 ? -2.611 21.964 5.870 1.00 49.44 203 GLY A O 1
ATOM 1647 N N . LEU A 1 204 ? -4.696 22.229 6.670 1.00 55.00 204 LEU A N 1
ATOM 1648 C CA . LEU A 1 204 ? -5.423 22.333 5.401 1.00 55.00 204 LEU A CA 1
ATOM 1649 C C . LEU A 1 204 ? -4.988 23.602 4.629 1.00 55.00 204 LEU A C 1
ATOM 1651 O O . LEU A 1 204 ? -5.702 24.607 4.590 1.00 55.00 204 LEU A O 1
ATOM 1655 N N . SER A 1 205 ? -3.813 23.598 3.990 1.00 45.19 205 SER A N 1
ATOM 1656 C CA . SER A 1 205 ? -3.523 24.621 2.992 1.00 45.19 205 SER A CA 1
ATOM 1657 C C . SER A 1 205 ? -4.442 24.352 1.802 1.00 45.19 205 SER A C 1
ATOM 1659 O O . SER A 1 205 ? -4.230 23.460 0.986 1.00 45.19 205 SER A O 1
ATOM 1661 N N . LYS A 1 206 ? -5.476 25.186 1.661 1.00 44.56 206 LYS A N 1
ATOM 1662 C CA . LYS A 1 206 ? -6.276 25.335 0.431 1.00 44.56 206 LYS A CA 1
ATOM 1663 C C . LYS A 1 206 ? -5.431 25.753 -0.794 1.00 44.56 206 LYS A C 1
ATOM 1665 O O . LYS A 1 206 ? -5.982 26.117 -1.826 1.00 44.56 206 LYS A O 1
ATOM 1670 N N . HIS A 1 207 ? -4.103 25.741 -0.694 1.00 42.16 207 HIS A N 1
ATOM 1671 C CA . HIS A 1 207 ? -3.145 26.051 -1.743 1.00 42.16 207 HIS A CA 1
ATOM 1672 C C . HIS A 1 207 ? -2.092 24.947 -1.784 1.00 42.16 207 HIS A C 1
ATOM 1674 O O . HIS A 1 207 ? -1.279 24.801 -0.872 1.00 42.16 207 HIS A O 1
ATOM 1680 N N . GLY A 1 208 ? -2.178 24.139 -2.835 1.00 43.97 208 GLY A N 1
ATOM 1681 C CA . GLY A 1 208 ? -1.364 22.953 -3.054 1.00 43.97 208 GLY A CA 1
ATOM 1682 C C . GLY A 1 208 ? -2.000 22.074 -4.124 1.00 43.97 208 GLY A C 1
ATOM 1683 O O . GLY A 1 208 ? -2.352 20.924 -3.862 1.00 43.97 208 GLY A O 1
ATOM 1684 N N . GLU A 1 209 ? -2.213 22.646 -5.311 1.00 45.97 209 GLU A N 1
ATOM 1685 C CA . GLU A 1 209 ? -2.620 21.946 -6.531 1.00 45.97 209 GLU A CA 1
ATOM 1686 C C . GLU A 1 209 ? -1.618 20.826 -6.844 1.00 45.97 209 GLU A C 1
ATOM 1688 O O . GLU A 1 209 ? -0.642 21.067 -7.539 1.00 45.97 209 GLU A O 1
ATOM 1693 N N . SER A 1 210 ? -1.794 19.628 -6.273 1.00 46.88 210 SER A N 1
ATOM 1694 C CA . SER A 1 210 ? -1.128 18.369 -6.682 1.00 46.88 210 SER A CA 1
ATOM 1695 C C . SER A 1 210 ? -1.460 17.163 -5.795 1.00 46.88 210 SER A C 1
ATOM 1697 O O . SER A 1 210 ? -1.143 16.038 -6.176 1.00 46.88 210 SER A O 1
ATOM 1699 N N . SER A 1 211 ? -2.067 17.332 -4.615 1.00 53.19 211 SER A N 1
ATOM 1700 C CA . SER A 1 211 ? -2.307 16.186 -3.724 1.00 53.19 211 SER A CA 1
ATOM 1701 C C . SER A 1 211 ? -3.678 15.535 -3.950 1.00 53.19 211 SER A C 1
ATOM 1703 O O . SER A 1 211 ? -4.714 16.190 -3.911 1.00 53.19 211 SER A O 1
ATOM 1705 N N . SER A 1 212 ? -3.672 14.234 -4.243 1.00 59.38 212 SER A N 1
ATOM 1706 C CA . SER A 1 212 ? -4.851 13.399 -4.476 1.00 59.38 212 SER A CA 1
ATOM 1707 C C . SER A 1 212 ? -5.548 13.050 -3.154 1.00 59.38 212 SER A C 1
ATOM 1709 O O . SER A 1 212 ? -5.255 12.011 -2.567 1.00 59.38 212 SER A O 1
ATOM 1711 N N . SER A 1 213 ? -6.414 13.930 -2.651 1.00 71.69 213 SER A N 1
ATOM 1712 C CA . SER A 1 213 ? -7.346 13.607 -1.561 1.00 71.69 213 SER A CA 1
ATOM 1713 C C . SER A 1 213 ? -8.619 12.947 -2.101 1.00 71.69 213 SER A C 1
ATOM 1715 O O . SER A 1 213 ? -9.014 13.219 -3.236 1.00 71.69 213 SER A O 1
ATOM 1717 N N . SER A 1 214 ? -9.264 12.093 -1.295 1.00 83.56 214 SER A N 1
ATOM 1718 C CA . SER A 1 214 ? -10.530 11.434 -1.651 1.00 83.56 214 SER A CA 1
ATOM 1719 C C . SER A 1 214 ? -11.610 11.710 -0.609 1.00 83.56 214 SER A C 1
ATOM 1721 O O . SER A 1 214 ? -11.608 11.111 0.465 1.00 83.56 214 SER A O 1
ATOM 1723 N N . CYS A 1 215 ? -12.581 12.566 -0.939 1.00 87.31 215 CYS A N 1
ATOM 1724 C CA . CYS A 1 215 ? -13.755 12.763 -0.082 1.00 87.31 215 CYS A CA 1
ATOM 1725 C C . CYS A 1 215 ? -14.604 11.484 0.034 1.00 87.31 215 CYS A C 1
ATOM 1727 O O . CYS A 1 215 ? -15.212 11.237 1.073 1.00 87.31 215 CYS A O 1
ATOM 1729 N N . VAL A 1 216 ? -14.601 10.641 -1.005 1.00 91.25 216 VAL A N 1
ATOM 1730 C CA . VAL A 1 216 ? -15.310 9.355 -1.018 1.00 91.25 216 VAL A CA 1
ATOM 1731 C C . VAL A 1 216 ? -14.743 8.433 0.060 1.00 91.25 216 VAL A C 1
ATOM 1733 O O . VAL A 1 216 ? -15.489 7.976 0.922 1.00 91.25 216 VAL A O 1
ATOM 1736 N N . PHE A 1 217 ? -13.426 8.202 0.077 1.00 93.00 217 PHE A N 1
ATOM 1737 C CA . PHE A 1 217 ? -12.823 7.318 1.077 1.00 93.00 217 PHE A CA 1
ATOM 1738 C C . PHE A 1 217 ? -12.791 7.915 2.484 1.00 93.00 217 PHE A C 1
ATOM 1740 O O . PHE A 1 217 ? -12.844 7.151 3.442 1.00 93.00 217 PHE A O 1
ATOM 1747 N N . GLN A 1 218 ? -12.772 9.242 2.637 1.00 92.00 218 GLN A N 1
ATOM 1748 C CA . GLN A 1 218 ? -12.953 9.883 3.947 1.00 92.00 218 GLN A CA 1
ATOM 1749 C C . GLN A 1 218 ? -14.319 9.537 4.548 1.00 92.00 218 GLN A C 1
ATOM 1751 O O . GLN A 1 218 ? -14.387 9.075 5.688 1.00 92.00 218 GLN A O 1
ATOM 1756 N N . ASN A 1 219 ? -15.389 9.662 3.756 1.00 91.88 219 ASN A N 1
ATOM 1757 C CA . ASN A 1 219 ? -16.736 9.283 4.184 1.00 91.88 219 ASN A CA 1
ATOM 1758 C C . ASN A 1 219 ? -16.835 7.780 4.473 1.00 91.88 219 ASN A C 1
ATOM 1760 O O . ASN A 1 219 ? -17.339 7.398 5.522 1.00 91.88 219 ASN A O 1
ATOM 1764 N N . LEU A 1 220 ? -16.288 6.926 3.602 1.00 94.75 220 LEU A N 1
ATOM 1765 C CA . LEU A 1 220 ? -16.316 5.473 3.805 1.00 94.75 220 LEU A CA 1
ATOM 1766 C C . LEU A 1 220 ? -15.517 5.028 5.036 1.00 94.75 220 LEU A C 1
ATOM 1768 O O . LEU A 1 220 ? -15.914 4.087 5.715 1.00 94.75 220 LEU A O 1
ATOM 1772 N N . LEU A 1 221 ? -14.381 5.668 5.330 1.00 94.56 221 LEU A N 1
ATOM 1773 C CA . LEU A 1 221 ? -13.614 5.409 6.553 1.00 94.56 221 LEU A CA 1
ATOM 1774 C C . LEU A 1 221 ? -14.415 5.819 7.790 1.00 94.56 221 LEU A C 1
ATOM 1776 O O . LEU A 1 221 ? -14.521 5.033 8.728 1.00 94.56 221 LEU A O 1
ATOM 1780 N N . ARG A 1 222 ? -15.031 7.007 7.770 1.00 93.75 222 ARG A N 1
ATOM 1781 C CA . ARG A 1 222 ? -15.919 7.475 8.842 1.00 93.75 222 ARG A CA 1
ATOM 1782 C C . ARG A 1 222 ? -17.083 6.501 9.064 1.00 93.75 222 ARG A C 1
ATOM 1784 O O . ARG A 1 222 ? -17.344 6.119 10.202 1.00 93.75 222 ARG A O 1
ATOM 1791 N N . GLU A 1 223 ? -17.756 6.073 7.998 1.00 94.44 223 GLU A N 1
ATOM 1792 C CA . GLU A 1 223 ? -18.856 5.103 8.054 1.00 94.44 223 GLU A CA 1
ATOM 1793 C C . GLU A 1 223 ? -18.402 3.740 8.587 1.00 94.44 223 GLU A C 1
ATOM 1795 O O . GLU A 1 223 ? -19.078 3.168 9.439 1.00 94.44 223 GLU A O 1
ATOM 1800 N N . ALA A 1 224 ? -17.248 3.234 8.139 1.00 94.81 224 ALA A N 1
ATOM 1801 C CA . ALA A 1 224 ? -16.696 1.970 8.620 1.00 94.81 224 ALA A CA 1
ATOM 1802 C C . ALA A 1 224 ? -16.425 2.008 10.131 1.00 94.81 224 ALA A C 1
ATOM 1804 O O . ALA A 1 224 ? -16.794 1.072 10.837 1.00 94.81 224 ALA A O 1
ATOM 1805 N N . CYS A 1 225 ? -15.846 3.103 10.632 1.00 93.81 225 CYS A N 1
ATOM 1806 C CA . CYS A 1 225 ? -15.584 3.275 12.058 1.00 93.81 225 CYS A CA 1
ATOM 1807 C C . CYS A 1 225 ? -16.863 3.431 12.896 1.00 93.81 225 CYS A C 1
ATOM 1809 O O . CYS A 1 225 ? -16.896 2.992 14.040 1.00 93.81 225 CYS A O 1
ATOM 1811 N N . LEU A 1 226 ? -17.904 4.068 12.348 1.00 91.88 226 LEU A N 1
ATOM 1812 C CA . LEU A 1 226 ? -19.194 4.241 13.028 1.00 91.88 226 LEU A CA 1
ATOM 1813 C C . LEU A 1 226 ? -20.033 2.962 13.055 1.00 91.88 226 LEU A C 1
ATOM 1815 O O . LEU A 1 226 ? -20.824 2.764 13.970 1.00 91.88 226 LEU A O 1
ATOM 1819 N N . LYS A 1 227 ? -19.904 2.123 12.027 1.00 94.31 227 LYS A N 1
ATOM 1820 C CA . LYS A 1 227 ? -20.672 0.884 11.895 1.00 94.31 227 LYS A CA 1
ATOM 1821 C C . LYS A 1 227 ? -20.130 -0.237 12.782 1.00 94.31 227 LYS A C 1
ATOM 1823 O O . LYS A 1 227 ? -20.913 -1.068 13.233 1.00 94.31 227 LYS A O 1
ATOM 1828 N N . ASP A 1 228 ? -18.816 -0.280 12.987 1.00 94.12 228 ASP A N 1
ATOM 1829 C CA . ASP A 1 228 ? -18.129 -1.321 13.752 1.00 94.12 228 ASP A CA 1
ATOM 1830 C C . ASP A 1 228 ? -17.247 -0.685 14.839 1.00 94.12 228 ASP A C 1
ATOM 1832 O O . ASP A 1 228 ? -16.055 -0.420 14.651 1.00 94.12 228 ASP A O 1
ATOM 1836 N N . GLU A 1 229 ? -17.872 -0.400 15.985 1.00 91.62 229 GLU A N 1
ATOM 1837 C CA . GLU A 1 229 ? -17.213 0.242 17.127 1.00 91.62 229 GLU A CA 1
ATOM 1838 C C . GLU A 1 229 ? -16.094 -0.625 17.723 1.00 91.62 229 GLU A C 1
ATOM 1840 O O . GLU A 1 229 ? -15.088 -0.088 18.192 1.00 91.62 229 GLU A O 1
ATOM 1845 N N . GLU A 1 230 ? -16.226 -1.956 17.687 1.00 93.25 230 GLU A N 1
ATOM 1846 C CA . GLU A 1 230 ? -15.207 -2.875 18.207 1.00 93.25 230 GLU A CA 1
ATOM 1847 C C . GLU A 1 230 ? -13.950 -2.848 17.339 1.00 93.25 230 GLU A C 1
ATOM 1849 O O . GLU A 1 230 ? -12.836 -2.701 17.855 1.00 93.25 230 GLU A O 1
ATOM 1854 N N . LEU A 1 231 ? -14.117 -2.925 16.016 1.00 95.62 231 LEU A N 1
ATOM 1855 C CA . LEU A 1 231 ? -13.023 -2.801 15.058 1.00 95.62 231 LEU A CA 1
ATOM 1856 C C . LEU A 1 231 ? -12.345 -1.435 15.168 1.00 95.62 231 LEU A C 1
ATOM 1858 O O . LEU A 1 231 ? -11.113 -1.362 15.179 1.00 95.62 231 LEU A O 1
ATOM 1862 N N . PHE A 1 232 ? -13.122 -0.358 15.300 1.00 95.31 232 PHE A N 1
ATOM 1863 C CA . PHE A 1 232 ? -12.560 0.977 15.473 1.00 95.31 232 PHE A CA 1
ATOM 1864 C C . PHE A 1 232 ? -11.814 1.129 16.804 1.00 95.31 232 PHE A C 1
ATOM 1866 O O . PHE A 1 232 ? -10.712 1.674 16.828 1.00 95.31 232 PHE A O 1
ATOM 1873 N N . SER A 1 233 ? -12.354 0.596 17.900 1.00 93.50 233 SER A N 1
ATOM 1874 C CA . SER A 1 233 ? -11.694 0.579 19.210 1.00 93.50 233 SER A CA 1
ATOM 1875 C C . SER A 1 233 ? -10.380 -0.210 19.174 1.00 93.50 233 SER A C 1
ATOM 1877 O O . SER A 1 233 ? -9.343 0.268 19.646 1.00 93.50 233 SER A O 1
ATOM 1879 N N . ALA A 1 234 ? -10.377 -1.385 18.536 1.00 95.25 234 ALA A N 1
ATOM 1880 C CA . ALA A 1 234 ? -9.172 -2.184 18.335 1.00 95.25 234 ALA A CA 1
ATOM 1881 C C . ALA A 1 234 ? -8.128 -1.439 17.485 1.00 95.25 234 ALA A C 1
ATOM 1883 O O . ALA A 1 234 ? -6.944 -1.428 17.836 1.00 95.25 234 ALA A O 1
ATOM 1884 N N . PHE A 1 235 ? -8.563 -0.781 16.407 1.00 96.88 235 PHE A N 1
ATOM 1885 C CA . PHE A 1 235 ? -7.715 0.065 15.572 1.00 96.88 235 PHE A CA 1
ATOM 1886 C C . PHE A 1 235 ? -7.118 1.233 16.366 1.00 96.88 235 PHE A C 1
ATOM 1888 O O . PHE A 1 235 ? -5.899 1.391 16.370 1.00 96.88 235 PHE A O 1
ATOM 1895 N N . LEU A 1 236 ? -7.935 2.009 17.091 1.00 95.44 236 LEU A N 1
ATOM 1896 C CA . LEU A 1 236 ? -7.472 3.132 17.912 1.00 95.44 236 LEU A CA 1
ATOM 1897 C C . LEU A 1 236 ? -6.481 2.675 18.978 1.00 95.44 236 LEU A C 1
ATOM 1899 O O . LEU A 1 236 ? -5.450 3.314 19.171 1.00 95.44 236 LEU A O 1
ATOM 1903 N N . ASN A 1 237 ? -6.753 1.552 19.644 1.00 94.25 237 ASN A N 1
ATOM 1904 C CA . ASN A 1 237 ? -5.846 0.999 20.640 1.00 94.25 237 ASN A CA 1
ATOM 1905 C C . ASN A 1 237 ? -4.458 0.725 20.041 1.00 94.25 237 ASN A C 1
ATOM 1907 O O . ASN A 1 237 ? -3.442 1.125 20.616 1.00 94.25 237 ASN A O 1
ATOM 1911 N N . ARG A 1 238 ? -4.416 0.090 18.863 1.00 96.56 238 ARG A N 1
ATOM 1912 C CA . ARG A 1 238 ? -3.166 -0.158 18.137 1.00 96.56 238 ARG A CA 1
ATOM 1913 C C . ARG A 1 238 ? -2.521 1.146 17.675 1.00 96.56 238 ARG A C 1
ATOM 1915 O O . ARG A 1 238 ? -1.336 1.322 17.922 1.00 96.56 238 ARG A O 1
ATOM 1922 N N . LEU A 1 239 ? -3.283 2.075 17.099 1.00 96.44 239 LEU A N 1
ATOM 1923 C CA . LEU A 1 239 ? -2.792 3.377 16.642 1.00 96.44 239 LEU A CA 1
ATOM 1924 C C . LEU A 1 239 ? -2.121 4.160 17.775 1.00 96.44 239 LEU A C 1
ATOM 1926 O O . LEU A 1 239 ? -0.998 4.630 17.607 1.00 96.44 239 LEU A O 1
ATOM 1930 N N . PHE A 1 240 ? -2.765 4.250 18.940 1.00 95.06 240 PHE A N 1
ATOM 1931 C CA . PHE A 1 240 ? -2.184 4.891 20.116 1.00 95.06 240 PHE A CA 1
ATOM 1932 C C . PHE A 1 240 ? -0.902 4.188 20.570 1.00 95.06 240 PHE A C 1
ATOM 1934 O O . PHE A 1 240 ? 0.094 4.863 20.808 1.00 95.06 240 PHE A O 1
ATOM 1941 N N . ASN A 1 241 ? -0.890 2.852 20.655 1.00 94.44 241 ASN A N 1
ATOM 1942 C CA . ASN A 1 241 ? 0.312 2.102 21.041 1.00 94.44 241 ASN A CA 1
ATOM 1943 C C . ASN A 1 241 ? 1.474 2.355 20.068 1.00 94.44 241 ASN A C 1
ATOM 1945 O O . ASN A 1 241 ? 2.589 2.650 20.496 1.00 94.44 241 ASN A O 1
ATOM 1949 N N . THR A 1 242 ? 1.210 2.274 18.762 1.00 96.00 242 THR A N 1
ATOM 1950 C CA . THR A 1 242 ? 2.216 2.479 17.717 1.00 96.00 242 THR A CA 1
ATOM 1951 C C . THR A 1 242 ? 2.727 3.919 17.708 1.00 96.00 242 THR A C 1
ATOM 1953 O O . THR A 1 242 ? 3.928 4.133 17.572 1.00 96.00 242 THR A O 1
ATOM 1956 N N . LEU A 1 243 ? 1.853 4.911 17.903 1.00 94.94 243 LEU A N 1
ATOM 1957 C CA . LEU A 1 243 ? 2.241 6.321 17.959 1.00 94.94 243 LEU A CA 1
ATOM 1958 C C . LEU A 1 243 ? 3.046 6.650 19.224 1.00 94.94 243 LEU A C 1
ATOM 1960 O O . LEU A 1 243 ? 4.072 7.317 19.126 1.00 94.94 243 LEU A O 1
ATOM 1964 N N . SER A 1 244 ? 2.656 6.139 20.394 1.00 92.88 244 SER A N 1
ATOM 1965 C CA . SER A 1 244 ? 3.442 6.287 21.628 1.00 92.88 244 SER A CA 1
ATOM 1966 C C . SER A 1 244 ? 4.835 5.664 21.501 1.00 92.88 244 SER A C 1
ATOM 1968 O O . SER A 1 244 ? 5.820 6.267 21.934 1.00 92.88 244 SER A O 1
ATOM 1970 N N . TRP A 1 245 ? 4.937 4.487 20.873 1.00 93.81 245 TRP A N 1
ATOM 1971 C CA . TRP A 1 245 ? 6.225 3.867 20.559 1.00 93.81 245 TRP A CA 1
ATOM 1972 C C . TRP A 1 245 ? 7.049 4.741 19.604 1.00 93.81 245 TRP A C 1
ATOM 1974 O O . TRP A 1 245 ? 8.181 5.088 19.931 1.00 93.81 245 TRP A O 1
ATOM 1984 N N . ALA A 1 246 ? 6.470 5.176 18.480 1.00 93.94 246 ALA A N 1
ATOM 1985 C CA . ALA A 1 246 ? 7.164 5.994 17.484 1.00 93.94 246 ALA A CA 1
ATOM 1986 C C . ALA A 1 246 ? 7.667 7.325 18.072 1.00 93.94 246 ALA A C 1
ATOM 1988 O O . ALA A 1 246 ? 8.813 7.707 17.845 1.00 93.94 246 ALA A O 1
ATOM 1989 N N . MET A 1 247 ? 6.862 7.990 18.907 1.00 90.81 247 MET A N 1
ATOM 1990 C CA . MET A 1 247 ? 7.255 9.230 19.586 1.00 90.81 247 MET A CA 1
ATOM 1991 C C . MET A 1 247 ? 8.359 9.018 20.632 1.00 90.81 247 MET A C 1
ATOM 1993 O O . MET A 1 247 ? 9.210 9.892 20.820 1.00 90.81 247 MET A O 1
ATOM 1997 N N . THR A 1 248 ? 8.371 7.864 21.306 1.00 91.81 248 THR A N 1
ATOM 1998 C CA . THR A 1 248 ? 9.444 7.492 22.241 1.00 91.81 248 THR A CA 1
ATOM 1999 C C . THR A 1 248 ? 10.747 7.245 21.482 1.00 91.81 248 THR A C 1
ATOM 2001 O O . THR A 1 248 ? 11.772 7.833 21.821 1.00 91.81 248 THR A O 1
ATOM 2004 N N . GLU A 1 249 ? 10.704 6.457 20.404 1.00 91.62 249 GLU A N 1
ATOM 2005 C CA . GLU A 1 249 ? 11.852 6.218 19.519 1.00 91.62 249 GLU A CA 1
ATOM 2006 C C . GLU A 1 249 ? 12.372 7.513 18.882 1.00 91.62 249 GLU A C 1
ATOM 2008 O O . GLU A 1 249 ? 13.585 7.699 18.748 1.00 91.62 249 GLU A O 1
ATOM 2013 N N . PHE A 1 250 ? 11.474 8.437 18.525 1.00 90.38 250 PHE A N 1
ATOM 2014 C CA . PHE A 1 250 ? 11.838 9.756 18.011 1.00 90.38 250 PHE A CA 1
ATOM 2015 C C . PHE A 1 250 ? 12.605 10.556 19.065 1.00 90.38 250 PHE A C 1
ATOM 2017 O O . PHE A 1 250 ? 13.682 11.083 18.790 1.00 90.38 250 PHE A O 1
ATOM 2024 N N . SER A 1 251 ? 12.088 10.583 20.294 1.00 87.31 251 SER A N 1
ATOM 2025 C CA . SER A 1 251 ? 12.700 11.293 21.418 1.00 87.31 251 SER A CA 1
ATOM 2026 C C . SER A 1 251 ? 14.083 10.742 21.765 1.00 87.31 251 SER A C 1
ATOM 2028 O O . SER A 1 251 ? 15.020 11.511 21.971 1.00 87.31 251 SER A O 1
ATOM 2030 N N . VAL A 1 252 ? 14.235 9.414 21.787 1.00 88.25 252 VAL A N 1
ATOM 2031 C CA . VAL A 1 252 ? 15.534 8.753 21.980 1.00 88.25 252 VAL A CA 1
ATOM 2032 C C . VAL A 1 252 ? 16.488 9.117 20.843 1.00 88.25 252 VAL A C 1
ATOM 2034 O O . VAL A 1 252 ? 17.611 9.539 21.106 1.00 88.25 252 VAL A O 1
ATOM 2037 N N . SER A 1 253 ? 16.031 9.042 19.590 1.00 87.75 253 SER A N 1
ATOM 2038 C CA . SER A 1 253 ? 16.862 9.348 18.417 1.00 87.75 253 SER A CA 1
ATOM 2039 C C . SER A 1 253 ? 17.331 10.809 18.385 1.00 87.75 253 SER A C 1
ATOM 2041 O O . SER A 1 253 ? 18.461 11.075 17.977 1.00 87.75 253 SER A O 1
ATOM 2043 N N . ILE A 1 254 ? 16.509 11.760 18.847 1.00 84.25 254 ILE A N 1
ATOM 2044 C CA . ILE A 1 254 ? 16.923 13.163 19.008 1.00 84.25 254 ILE A CA 1
ATOM 2045 C C . ILE A 1 254 ? 18.010 13.294 20.077 1.00 84.25 254 ILE A C 1
ATOM 2047 O O . ILE A 1 254 ? 19.031 13.928 19.817 1.00 84.25 254 ILE A O 1
ATOM 2051 N N . ARG A 1 255 ? 17.825 12.689 21.258 1.00 83.81 255 ARG A N 1
ATOM 2052 C CA . ARG A 1 255 ? 18.811 12.773 22.350 1.00 83.81 255 ARG A CA 1
ATOM 2053 C C . ARG A 1 255 ? 20.151 12.161 21.947 1.00 83.81 255 ARG A C 1
ATOM 2055 O O . ARG A 1 255 ? 21.184 12.798 22.117 1.00 83.81 255 ARG A O 1
ATOM 2062 N N . GLU A 1 256 ? 20.134 10.986 21.316 1.00 83.94 256 GLU A N 1
ATOM 2063 C CA . GLU A 1 256 ? 21.344 10.333 20.793 1.0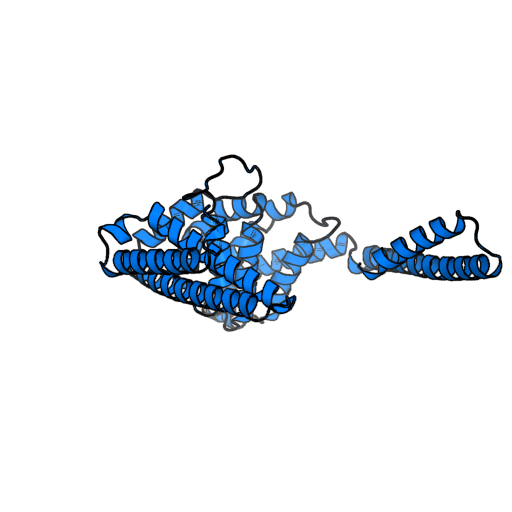0 83.94 256 GLU A CA 1
ATOM 2064 C C . GLU A 1 256 ? 22.099 11.217 19.786 1.00 83.94 256 GLU A C 1
ATOM 2066 O O . GLU A 1 256 ? 23.332 11.185 19.727 1.00 83.94 256 GLU A O 1
ATOM 2071 N N . MET A 1 257 ? 21.366 11.997 18.984 1.00 80.12 257 MET A N 1
ATOM 2072 C CA . MET A 1 257 ? 21.933 12.934 18.015 1.00 80.12 257 MET A CA 1
ATOM 2073 C C . MET A 1 257 ? 22.546 14.167 18.695 1.00 80.12 257 MET A C 1
ATOM 2075 O O . MET A 1 257 ? 23.591 14.641 18.250 1.00 80.12 257 MET A O 1
ATOM 2079 N N . GLN A 1 258 ? 21.929 14.668 19.768 1.00 78.12 258 GLN A N 1
ATOM 2080 C CA . GLN A 1 258 ? 22.423 15.813 20.540 1.00 78.12 258 GLN A CA 1
ATOM 2081 C C . GLN A 1 258 ? 23.673 15.466 21.363 1.00 78.12 258 GLN A C 1
ATOM 2083 O O . GLN A 1 258 ? 24.637 16.226 21.363 1.00 78.12 258 GLN A O 1
ATOM 2088 N N . GLU A 1 259 ? 23.700 14.299 22.010 1.00 77.19 259 GLU A N 1
ATOM 2089 C CA . GLU A 1 259 ? 24.802 13.880 22.890 1.00 77.19 259 GLU A CA 1
ATOM 2090 C C . GLU A 1 259 ? 26.107 13.581 22.139 1.00 77.19 259 GLU A C 1
ATOM 2092 O O . GLU A 1 259 ? 27.197 13.786 22.672 1.00 77.19 259 GLU A O 1
ATOM 2097 N N . LYS A 1 260 ? 26.028 13.080 20.898 1.00 68.50 260 LYS A N 1
ATOM 2098 C CA . LYS A 1 260 ? 27.213 12.588 20.176 1.00 68.50 260 LYS A CA 1
ATOM 2099 C C . LYS A 1 260 ? 27.994 13.657 19.417 1.00 68.50 260 LYS A C 1
ATOM 2101 O O . LYS A 1 260 ? 29.080 13.329 18.948 1.00 68.50 260 LYS A O 1
ATOM 2106 N N . GLY A 1 261 ? 27.497 14.896 19.302 1.00 58.56 261 GLY A N 1
ATOM 2107 C CA . GLY A 1 261 ? 28.203 16.089 18.782 1.00 58.56 261 GLY A CA 1
ATOM 2108 C C . GLY A 1 261 ? 28.750 16.026 17.340 1.00 58.56 261 GLY A C 1
ATOM 2109 O O . GLY A 1 261 ? 29.018 17.056 16.728 1.00 58.56 261 GLY A O 1
ATOM 2110 N N . GLN A 1 262 ? 28.892 14.835 16.762 1.00 58.31 262 GLN A N 1
ATOM 2111 C CA . GLN A 1 262 ? 29.314 14.555 15.402 1.00 58.31 262 GLN A CA 1
ATOM 2112 C C . GLN A 1 262 ? 28.178 13.806 14.710 1.00 58.31 262 GLN A C 1
ATOM 2114 O O . GLN A 1 262 ? 27.819 12.684 15.070 1.00 58.31 262 GLN A O 1
ATOM 2119 N N . MET A 1 263 ? 27.589 14.471 13.721 1.00 59.91 263 MET A N 1
ATOM 2120 C CA . MET A 1 263 ? 26.480 13.977 12.914 1.00 59.91 263 MET A CA 1
ATOM 2121 C C . MET A 1 263 ? 26.913 12.758 12.095 1.00 59.91 263 MET A C 1
ATOM 2123 O O . MET A 1 263 ? 27.393 12.879 10.970 1.00 59.91 263 MET A O 1
ATOM 2127 N N . ILE A 1 264 ? 26.735 11.561 12.651 1.00 70.62 264 ILE A N 1
ATOM 2128 C CA . ILE A 1 264 ? 26.810 10.327 11.871 1.00 70.62 264 ILE A CA 1
ATOM 2129 C C . ILE A 1 264 ? 25.561 10.313 10.981 1.00 70.62 264 ILE A C 1
ATOM 2131 O O . ILE A 1 264 ? 24.450 10.178 11.487 1.00 70.62 264 ILE A O 1
ATOM 2135 N N . GLU A 1 265 ? 25.738 10.446 9.665 1.00 77.75 265 GLU A N 1
ATOM 2136 C CA . GLU A 1 265 ? 24.676 10.476 8.637 1.00 77.75 265 GLU A CA 1
ATOM 2137 C C . GLU A 1 265 ? 23.590 9.399 8.848 1.00 77.75 265 GLU A C 1
ATOM 2139 O O . GLU A 1 265 ? 22.399 9.626 8.633 1.00 77.75 265 GLU A O 1
ATOM 2144 N N . PHE A 1 266 ? 23.991 8.226 9.343 1.00 79.44 266 PHE A N 1
ATOM 2145 C CA . PHE A 1 266 ? 23.088 7.140 9.713 1.00 79.44 266 PHE A CA 1
ATOM 2146 C C . PHE A 1 266 ? 22.055 7.530 10.790 1.00 79.44 266 PHE A C 1
ATOM 2148 O O . PHE A 1 266 ? 20.876 7.212 10.645 1.00 79.44 266 PHE A O 1
ATOM 2155 N N . GLN A 1 267 ? 22.468 8.237 11.846 1.00 80.12 267 GLN A N 1
ATOM 2156 C CA . GLN A 1 267 ? 21.581 8.642 12.944 1.00 80.12 267 GLN A CA 1
ATOM 2157 C C . GLN A 1 267 ? 20.587 9.720 12.508 1.00 80.12 267 GLN A C 1
ATOM 2159 O O . GLN A 1 267 ? 19.413 9.653 12.865 1.00 80.12 267 GLN A O 1
ATOM 2164 N N . GLN A 1 268 ? 21.016 10.655 11.654 1.00 83.12 268 GLN A N 1
ATOM 2165 C CA . GLN A 1 268 ? 20.114 11.640 11.050 1.00 83.12 268 GLN A CA 1
ATOM 2166 C C . GLN A 1 268 ? 19.034 10.965 10.199 1.00 83.12 268 GLN A C 1
ATOM 2168 O O . GLN A 1 268 ? 17.852 11.278 10.335 1.00 83.12 268 GLN A O 1
ATOM 2173 N N . ARG A 1 269 ? 19.421 9.999 9.353 1.00 87.31 269 ARG A N 1
ATOM 2174 C CA . ARG A 1 269 ? 18.467 9.234 8.534 1.00 87.31 269 ARG A CA 1
ATOM 2175 C C . ARG A 1 269 ? 17.477 8.461 9.405 1.00 87.31 269 ARG A C 1
ATOM 2177 O O . ARG A 1 269 ? 16.281 8.518 9.136 1.00 87.31 269 ARG A O 1
ATOM 2184 N N . LYS A 1 270 ? 17.950 7.786 10.461 1.00 86.88 270 LYS A N 1
ATOM 2185 C CA . LYS A 1 270 ? 17.089 7.085 11.430 1.00 86.88 270 LYS A CA 1
ATOM 2186 C C . LYS A 1 270 ? 16.084 8.050 12.070 1.00 86.88 270 LYS A C 1
ATOM 2188 O O . LYS A 1 270 ? 14.887 7.779 12.045 1.00 86.88 270 LYS A O 1
ATOM 2193 N N . CYS A 1 271 ? 16.556 9.189 12.578 1.00 88.62 271 CYS A N 1
ATOM 2194 C CA . CYS A 1 271 ? 15.716 10.209 13.205 1.00 88.62 271 CYS A CA 1
ATOM 2195 C C . CYS A 1 271 ? 14.659 10.761 12.232 1.00 88.62 271 CYS A C 1
ATOM 2197 O O . CYS A 1 271 ? 13.479 10.799 12.572 1.00 88.62 271 CYS A O 1
ATOM 2199 N N . SER A 1 272 ? 15.053 11.088 10.995 1.00 89.44 272 SER A N 1
ATOM 2200 C CA . SER A 1 272 ? 14.137 11.553 9.945 1.00 89.44 272 SER A CA 1
ATOM 2201 C C . SER A 1 272 ? 13.035 10.535 9.651 1.00 89.44 272 SER A C 1
ATOM 2203 O O . SER A 1 272 ? 11.867 10.901 9.580 1.00 89.44 272 SER A O 1
ATOM 2205 N N . VAL A 1 273 ? 13.385 9.252 9.518 1.00 92.06 273 VAL A N 1
ATOM 2206 C CA . VAL A 1 273 ? 12.401 8.194 9.249 1.00 92.06 273 VAL A CA 1
ATOM 2207 C C . VAL A 1 273 ? 11.416 8.053 10.411 1.00 92.06 273 VAL A C 1
ATOM 2209 O O . VAL A 1 273 ? 10.213 7.947 10.184 1.00 92.06 273 VAL A O 1
ATOM 2212 N N . ILE A 1 274 ? 11.894 8.071 11.657 1.00 91.62 274 ILE A N 1
ATOM 2213 C CA . ILE A 1 274 ? 11.020 7.924 12.830 1.00 91.62 274 ILE A CA 1
ATOM 2214 C C . ILE A 1 274 ? 10.130 9.161 13.011 1.00 91.62 274 ILE A C 1
ATOM 2216 O O . ILE A 1 274 ? 8.953 9.018 13.349 1.00 91.62 274 ILE A O 1
ATOM 2220 N N . PHE A 1 275 ? 10.644 10.362 12.731 1.00 91.56 275 PHE A N 1
ATOM 2221 C CA . PHE A 1 275 ? 9.843 11.584 12.694 1.00 91.56 275 PHE A CA 1
ATOM 2222 C C . PHE A 1 275 ? 8.708 11.482 11.674 1.00 91.56 275 PHE A C 1
ATOM 2224 O O . PHE A 1 275 ? 7.550 11.721 12.019 1.00 91.56 275 PHE A O 1
ATOM 2231 N N . ASP A 1 276 ? 9.022 11.071 10.443 1.00 91.50 276 ASP A N 1
ATOM 2232 C CA . ASP A 1 276 ? 8.030 10.921 9.379 1.00 91.50 276 ASP A CA 1
ATOM 2233 C C . ASP A 1 276 ? 6.947 9.912 9.772 1.00 91.50 276 ASP A C 1
ATOM 2235 O O . ASP A 1 276 ? 5.759 10.190 9.610 1.00 91.50 276 ASP A O 1
ATOM 2239 N N . LEU A 1 277 ? 7.330 8.769 10.3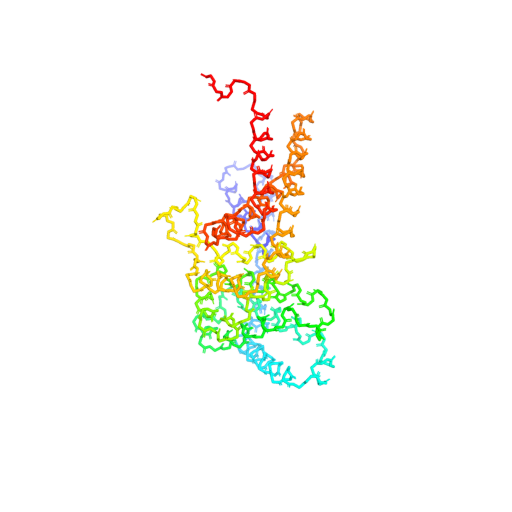52 1.00 93.69 277 LEU A N 1
ATOM 2240 C CA . LEU A 1 277 ? 6.390 7.759 10.849 1.00 93.69 277 LEU A CA 1
ATOM 2241 C C . LEU A 1 277 ? 5.496 8.308 11.968 1.00 93.69 277 LEU A C 1
ATOM 2243 O O . LEU A 1 277 ? 4.279 8.128 11.922 1.00 93.69 277 LEU A O 1
ATOM 2247 N N . SER A 1 278 ? 6.080 9.018 12.933 1.00 93.06 278 SER A N 1
ATOM 2248 C CA . SER A 1 278 ? 5.357 9.631 14.055 1.00 93.06 278 SER A CA 1
ATOM 2249 C C . SER A 1 278 ? 4.358 10.681 13.566 1.00 93.06 278 SER A C 1
ATOM 2251 O O . SER A 1 278 ? 3.186 10.663 13.938 1.00 93.06 278 SER A O 1
ATOM 2253 N N . SER A 1 279 ? 4.798 11.556 12.659 1.00 91.00 279 SER A N 1
ATOM 2254 C CA . SER A 1 279 ? 3.969 12.588 12.036 1.00 91.00 279 SER A CA 1
ATOM 2255 C C . SER A 1 279 ? 2.827 11.978 11.221 1.00 91.00 279 SER A C 1
ATOM 2257 O O . SER A 1 279 ? 1.695 12.458 11.249 1.00 91.00 279 SER A O 1
ATOM 2259 N N . ASN A 1 280 ? 3.105 10.888 10.512 1.00 92.19 280 ASN A N 1
AT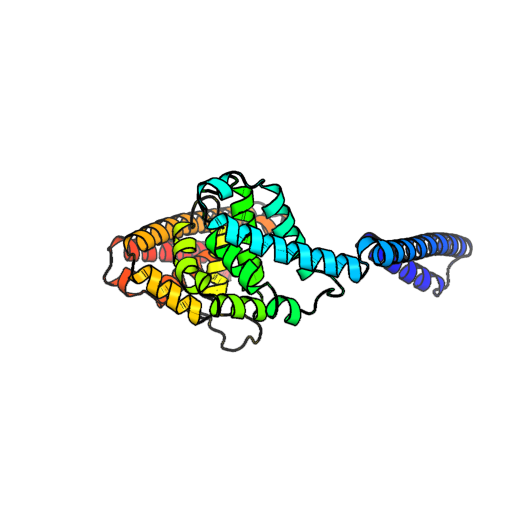OM 2260 C CA . ASN A 1 280 ? 2.123 10.154 9.733 1.00 92.19 280 ASN A CA 1
ATOM 2261 C C . ASN A 1 280 ? 1.037 9.526 10.624 1.00 92.19 280 ASN A C 1
ATOM 2263 O O . ASN A 1 280 ? -0.152 9.738 10.387 1.00 92.19 280 ASN A O 1
ATOM 2267 N N . LEU A 1 281 ? 1.426 8.825 11.686 1.00 94.62 281 LEU A N 1
ATOM 2268 C CA . LEU A 1 281 ? 0.490 8.257 12.659 1.00 94.62 281 LEU A CA 1
ATOM 2269 C C . LEU A 1 281 ? -0.347 9.344 13.351 1.00 94.62 281 LEU A C 1
ATOM 2271 O O . LEU A 1 281 ? -1.559 9.185 13.497 1.00 94.62 281 LEU A O 1
ATOM 2275 N N . ALA A 1 282 ? 0.269 10.474 13.712 1.00 92.38 282 ALA A N 1
ATOM 2276 C CA . ALA A 1 282 ? -0.432 11.613 14.300 1.00 92.38 282 ALA A CA 1
ATOM 2277 C C . ALA A 1 282 ? -1.496 12.194 13.352 1.00 92.38 282 ALA A C 1
ATOM 2279 O O . ALA A 1 282 ? -2.598 12.490 13.802 1.00 92.38 282 ALA A O 1
ATOM 2280 N N . ARG A 1 283 ? -1.224 12.272 12.041 1.00 91.44 283 ARG A N 1
ATOM 2281 C CA . ARG A 1 283 ? -2.216 12.695 11.030 1.00 91.44 283 ARG A CA 1
ATOM 2282 C C . ARG A 1 283 ? -3.394 11.730 10.898 1.00 91.44 283 ARG A C 1
ATOM 2284 O O . ARG A 1 283 ? -4.520 12.159 10.666 1.00 91.44 283 ARG A O 1
ATOM 2291 N N . VAL A 1 284 ? -3.157 10.424 11.035 1.00 93.81 284 VAL A N 1
ATOM 2292 C CA . VAL A 1 284 ? -4.254 9.440 11.056 1.00 93.81 284 VAL A CA 1
ATOM 2293 C C . VAL A 1 284 ? -5.104 9.616 12.315 1.00 93.81 284 VAL A C 1
ATOM 2295 O O . VAL A 1 284 ? -6.332 9.579 12.235 1.00 93.81 284 VAL A O 1
ATOM 2298 N N . LEU A 1 285 ? -4.471 9.849 13.468 1.00 94.00 285 LEU A N 1
ATOM 2299 C CA . LEU A 1 285 ? -5.185 10.109 14.718 1.00 94.00 285 LEU A CA 1
ATOM 2300 C C . LEU A 1 285 ? -5.988 11.414 14.654 1.00 94.00 285 LEU A C 1
ATOM 2302 O O . LEU A 1 285 ? -7.137 11.440 15.080 1.00 94.00 285 LEU A O 1
ATOM 2306 N N . GLU A 1 286 ? -5.415 12.464 14.074 1.00 91.88 286 GLU A N 1
ATOM 2307 C CA . GLU A 1 286 ? -6.091 13.734 13.810 1.00 91.88 286 GLU A CA 1
ATOM 2308 C C . GLU A 1 286 ? -7.337 13.554 12.937 1.00 91.88 286 GLU A C 1
ATOM 2310 O O . GLU A 1 286 ? -8.406 14.053 13.275 1.00 91.88 286 GLU A O 1
ATOM 2315 N N . PHE A 1 287 ? -7.239 12.788 11.846 1.00 91.88 287 PHE A N 1
ATOM 2316 C CA . PHE A 1 287 ? -8.414 12.448 11.044 1.00 91.88 287 PHE A CA 1
ATOM 2317 C C . PHE A 1 287 ? -9.502 11.786 11.902 1.00 91.88 287 PHE A C 1
ATOM 2319 O O . PHE A 1 287 ? -10.666 12.172 11.825 1.00 91.88 287 PHE A O 1
ATOM 2326 N N . CYS A 1 288 ? -9.130 10.831 12.761 1.00 92.88 288 CYS A N 1
ATOM 2327 C CA . CYS A 1 288 ? -10.082 10.146 13.634 1.00 92.88 288 CYS A CA 1
ATOM 2328 C C . CYS A 1 288 ? -10.765 11.108 14.619 1.00 92.88 288 CYS A C 1
ATOM 2330 O O . CYS A 1 288 ? -11.978 11.023 14.803 1.00 92.88 288 CYS A O 1
ATOM 2332 N N . THR A 1 289 ? -10.019 12.024 15.243 1.00 91.88 289 THR A N 1
ATOM 2333 C CA . THR A 1 289 ? -10.576 12.978 16.216 1.00 91.88 289 THR A CA 1
ATOM 2334 C C . THR A 1 289 ? -11.440 14.051 15.554 1.00 91.88 289 THR A C 1
ATOM 2336 O O . THR A 1 289 ? -12.439 14.465 16.141 1.00 91.88 289 THR A O 1
ATOM 2339 N N . CYS A 1 290 ? -11.107 14.472 14.330 1.00 89.94 290 CYS A N 1
ATOM 2340 C CA . CYS A 1 290 ? -11.897 15.434 13.561 1.00 89.94 290 CYS A CA 1
ATOM 2341 C C . CYS A 1 290 ? -13.185 14.827 12.991 1.00 89.94 290 CYS A C 1
ATOM 2343 O O . CYS A 1 290 ? -14.249 15.442 13.075 1.00 89.94 290 CYS A O 1
ATOM 2345 N N . GLU A 1 291 ? -13.104 13.637 12.397 1.00 89.19 291 GLU A N 1
ATOM 2346 C CA . GLU A 1 291 ? -14.233 13.035 11.682 1.00 89.19 291 GLU A CA 1
ATOM 2347 C C . GLU A 1 291 ? -15.157 12.224 12.597 1.00 89.19 291 GLU A C 1
ATOM 2349 O O . GLU A 1 291 ? -16.336 12.035 12.288 1.00 89.19 291 GLU A O 1
ATOM 2354 N N . ILE A 1 292 ? -14.645 11.746 13.733 1.00 90.94 292 ILE A N 1
ATOM 2355 C CA . ILE A 1 292 ? -15.371 10.865 14.654 1.00 90.94 292 ILE A CA 1
ATOM 2356 C C . ILE A 1 292 ? -15.255 11.388 16.102 1.00 90.94 292 ILE A C 1
ATOM 2358 O O . ILE A 1 292 ? -14.886 10.638 17.010 1.00 90.94 292 ILE A O 1
ATOM 2362 N N . PRO A 1 293 ? -15.581 12.669 16.376 1.00 90.56 293 PRO A N 1
ATOM 2363 C CA . PRO A 1 293 ? -15.410 13.258 17.706 1.00 90.56 293 PRO A CA 1
ATOM 2364 C C . PRO A 1 293 ? -16.240 12.541 18.779 1.00 90.56 293 PRO A C 1
ATOM 2366 O O . PRO A 1 293 ? -15.808 12.422 19.925 1.00 90.56 293 PRO A O 1
ATOM 2369 N N . GLN A 1 294 ? -17.405 11.998 18.415 1.00 89.25 294 GLN A N 1
ATOM 2370 C CA . GLN A 1 294 ? -18.273 11.239 19.317 1.00 89.25 294 GLN A CA 1
ATOM 2371 C C . GLN A 1 294 ? -17.570 10.035 19.956 1.00 89.25 294 GLN A C 1
ATOM 2373 O O . GLN A 1 294 ? -17.814 9.759 21.125 1.00 89.25 294 GLN A O 1
ATOM 2378 N N . ALA A 1 295 ? -16.642 9.374 19.257 1.00 89.12 295 ALA A N 1
ATOM 2379 C CA . ALA A 1 295 ? -15.917 8.229 19.810 1.00 89.12 295 ALA A CA 1
ATOM 2380 C C . ALA A 1 295 ? -14.918 8.616 20.916 1.00 89.12 295 ALA A C 1
ATOM 2382 O O . ALA A 1 295 ? -14.480 7.754 21.681 1.00 89.12 295 ALA A O 1
ATOM 2383 N N . PHE A 1 296 ? -14.565 9.901 21.005 1.00 91.06 296 PHE A N 1
ATOM 2384 C CA . PHE A 1 296 ? -13.699 10.453 22.044 1.00 91.06 296 PHE A CA 1
ATOM 2385 C C . PHE A 1 296 ? -14.506 11.167 23.132 1.00 91.06 296 PHE A C 1
ATOM 2387 O O . PHE A 1 296 ? -14.166 11.055 24.300 1.00 91.06 296 PHE A O 1
ATOM 2394 N N . LEU A 1 297 ? -15.569 11.892 22.771 1.00 88.88 297 LEU A N 1
ATOM 2395 C CA . LEU A 1 297 ? -16.351 12.691 23.722 1.00 88.88 297 LEU A CA 1
ATOM 2396 C C . LEU A 1 297 ? -17.447 11.898 24.442 1.00 88.88 297 LEU A C 1
ATOM 2398 O O . LEU A 1 297 ? -17.759 12.201 25.589 1.00 88.88 297 LEU A O 1
ATOM 2402 N N . LEU A 1 298 ? -18.059 10.934 23.753 1.00 84.19 298 LEU A N 1
ATOM 2403 C CA . LEU A 1 298 ? -19.186 10.133 24.247 1.00 84.19 298 LEU A CA 1
ATOM 2404 C C . LEU A 1 298 ? -18.876 8.628 24.270 1.00 84.19 298 LEU A C 1
ATOM 2406 O O . LEU A 1 298 ? -19.679 7.849 24.775 1.00 84.19 298 LEU A O 1
ATOM 2410 N N . GLY A 1 299 ? -17.751 8.220 23.676 1.00 78.06 299 GLY A N 1
ATOM 2411 C CA . GLY A 1 299 ? -17.294 6.836 23.642 1.00 78.06 299 GLY A CA 1
ATOM 2412 C C . GLY A 1 299 ? -16.631 6.402 24.949 1.00 78.06 299 GLY A C 1
ATOM 2413 O O . GLY A 1 299 ? -16.805 7.015 25.999 1.00 78.06 299 GLY A O 1
ATOM 2414 N N . ALA A 1 300 ? -15.837 5.334 24.886 1.00 80.31 300 ALA A N 1
ATOM 2415 C CA . ALA A 1 300 ? -15.101 4.854 26.049 1.00 80.31 300 ALA A CA 1
ATOM 2416 C C . ALA A 1 300 ? -14.147 5.936 26.590 1.00 80.31 300 ALA A C 1
ATOM 2418 O O . ALA A 1 300 ? -13.308 6.451 25.845 1.00 80.31 300 ALA A O 1
ATOM 2419 N N . ASP A 1 301 ? -14.206 6.205 27.901 1.00 79.69 301 ASP A N 1
ATOM 2420 C CA . ASP A 1 301 ? -13.344 7.176 28.604 1.00 79.69 301 ASP A CA 1
ATOM 2421 C C . ASP A 1 301 ? -11.846 6.990 28.301 1.00 79.69 301 ASP A C 1
ATOM 2423 O O . ASP A 1 301 ? -11.047 7.931 28.349 1.00 79.69 301 ASP A O 1
ATOM 2427 N N . THR A 1 302 ? -11.450 5.761 27.965 1.00 86.44 302 THR A N 1
ATOM 2428 C CA . THR A 1 302 ? -10.085 5.402 27.580 1.00 86.44 302 THR A CA 1
ATOM 2429 C C . THR A 1 302 ? -9.591 6.162 26.354 1.00 86.44 302 THR A C 1
ATOM 2431 O O . THR A 1 302 ? -8.409 6.489 26.300 1.00 86.44 302 THR A O 1
ATOM 2434 N N . ASN A 1 303 ? -10.452 6.475 25.382 1.00 88.81 303 ASN A N 1
ATOM 2435 C CA . ASN A 1 303 ? -10.040 7.144 24.145 1.00 88.81 303 ASN A CA 1
ATOM 2436 C C . ASN A 1 303 ? -9.604 8.586 24.412 1.00 88.81 303 ASN A C 1
ATOM 2438 O O . ASN A 1 303 ? -8.525 8.997 23.982 1.00 88.81 303 ASN A O 1
ATOM 2442 N N . LEU A 1 304 ? -10.411 9.339 25.166 1.00 90.00 304 LEU A N 1
ATOM 2443 C CA . LEU A 1 304 ? -10.090 10.716 25.533 1.00 90.00 304 LEU A CA 1
ATOM 2444 C C . LEU A 1 304 ? -8.875 10.780 26.454 1.00 90.00 304 LEU A C 1
ATOM 2446 O O . LEU A 1 304 ? -7.984 11.599 26.235 1.00 90.00 304 LEU A O 1
ATOM 2450 N N . ARG A 1 305 ? -8.804 9.892 27.453 1.00 90.75 305 ARG A N 1
ATOM 2451 C CA . ARG A 1 305 ? -7.663 9.836 28.372 1.00 90.75 305 ARG A CA 1
ATOM 2452 C C . ARG A 1 305 ? -6.354 9.609 27.621 1.00 90.75 305 ARG A C 1
ATOM 2454 O O . ARG A 1 305 ? -5.421 10.383 27.794 1.00 90.75 305 ARG A O 1
ATOM 2461 N N . ARG A 1 306 ? -6.311 8.606 26.739 1.00 92.56 306 ARG A N 1
ATOM 2462 C CA . ARG A 1 306 ? -5.115 8.295 25.944 1.00 92.56 306 ARG A CA 1
ATOM 2463 C C . ARG A 1 306 ? -4.748 9.407 24.972 1.00 92.56 306 ARG A C 1
ATOM 2465 O O . ARG A 1 306 ? -3.565 9.657 24.768 1.00 92.56 306 ARG A O 1
ATOM 2472 N N . LEU A 1 307 ? -5.740 10.090 24.399 1.00 92.44 307 LEU A N 1
ATOM 2473 C CA . LEU A 1 307 ? -5.501 11.262 23.561 1.00 92.44 307 LEU A CA 1
ATOM 2474 C C . LEU A 1 307 ? -4.821 12.383 24.354 1.00 92.44 307 LEU A C 1
ATOM 2476 O O . LEU A 1 307 ? -3.812 12.915 23.902 1.00 92.44 307 LEU A O 1
ATOM 2480 N N . VAL A 1 308 ? -5.334 12.710 25.543 1.00 91.12 308 VAL A N 1
ATOM 2481 C CA . VAL A 1 308 ? -4.748 13.740 26.415 1.00 91.12 308 VAL A CA 1
ATOM 2482 C C . VAL A 1 308 ? -3.346 13.340 26.871 1.00 91.12 308 VAL A C 1
ATOM 2484 O O . VAL A 1 308 ? -2.423 14.141 26.753 1.00 91.12 308 VAL A O 1
ATOM 2487 N N . GLU A 1 309 ? -3.161 12.103 27.335 1.00 90.62 309 GLU A N 1
ATOM 2488 C CA . GLU A 1 309 ? -1.852 11.571 27.738 1.00 90.62 309 GLU A CA 1
ATOM 2489 C C . GLU A 1 309 ? -0.833 11.667 26.600 1.00 90.62 309 GLU A C 1
ATOM 2491 O O . GLU A 1 309 ? 0.287 12.127 26.816 1.00 90.62 309 GLU A O 1
ATOM 2496 N N . LEU A 1 310 ? -1.227 11.292 25.380 1.00 89.62 310 LEU A N 1
ATOM 2497 C CA . LEU A 1 310 ? -0.367 11.376 24.209 1.00 89.62 310 LEU A CA 1
ATOM 2498 C C . LEU A 1 310 ? -0.026 12.828 23.853 1.00 89.62 310 LEU A C 1
ATOM 2500 O O . LEU A 1 310 ? 1.135 13.125 23.591 1.00 89.62 310 LEU A O 1
ATOM 2504 N N . VAL A 1 311 ? -1.003 13.738 23.848 1.00 89.31 311 VAL A N 1
ATOM 2505 C CA . VAL A 1 311 ? -0.763 15.161 23.552 1.00 89.31 311 VAL A CA 1
ATOM 2506 C C . VAL A 1 311 ? 0.190 15.768 24.580 1.00 89.31 311 VAL A C 1
ATOM 2508 O O . VAL A 1 311 ? 1.163 16.414 24.200 1.00 89.31 311 VAL A O 1
ATOM 2511 N N . VAL A 1 312 ? -0.036 15.513 25.871 1.00 88.38 312 VAL A N 1
ATOM 2512 C CA . VAL A 1 312 ? 0.854 15.965 26.951 1.00 88.38 312 VAL A CA 1
ATOM 2513 C C . VAL A 1 312 ? 2.248 15.357 26.795 1.00 88.38 312 VAL A C 1
ATOM 2515 O O . VAL A 1 312 ? 3.241 16.068 26.924 1.00 88.38 312 VAL A O 1
ATOM 2518 N N . PHE A 1 313 ? 2.340 14.065 26.469 1.00 85.31 313 PHE A N 1
ATOM 2519 C CA . PHE A 1 313 ? 3.609 13.388 26.213 1.00 85.31 313 PHE A CA 1
ATOM 2520 C C . PHE A 1 313 ? 4.385 14.046 25.066 1.00 85.31 313 PHE A C 1
ATOM 2522 O O . PHE A 1 313 ? 5.548 14.404 25.252 1.00 85.31 313 PHE A O 1
ATOM 2529 N N . VAL A 1 314 ? 3.742 14.252 23.912 1.00 83.88 314 VAL A N 1
ATOM 2530 C CA . VAL A 1 314 ? 4.341 14.881 22.725 1.00 83.88 314 VAL A CA 1
ATOM 2531 C C . VAL A 1 314 ? 4.789 16.309 23.039 1.00 83.88 314 VAL A C 1
ATOM 2533 O O . VAL A 1 314 ? 5.930 16.660 22.745 1.00 83.88 314 VAL A O 1
ATOM 2536 N N . LEU A 1 315 ? 3.927 17.118 23.665 1.00 84.56 315 LEU A N 1
ATOM 2537 C CA . LEU A 1 315 ? 4.243 18.506 24.008 1.00 84.56 315 LEU A CA 1
ATOM 2538 C C . LEU A 1 315 ? 5.433 18.588 24.958 1.00 84.56 315 LEU A C 1
ATOM 2540 O O . LEU A 1 315 ? 6.391 19.281 24.640 1.00 84.56 315 LEU A O 1
ATOM 2544 N N . ASN A 1 316 ? 5.421 17.821 26.052 1.00 82.38 316 ASN A N 1
ATOM 2545 C CA . ASN A 1 316 ? 6.520 17.812 27.017 1.00 82.38 316 ASN A CA 1
ATOM 2546 C C . ASN A 1 316 ? 7.860 17.470 26.358 1.00 82.38 316 ASN A C 1
ATOM 2548 O O . ASN A 1 316 ? 8.869 18.075 26.701 1.00 82.38 316 ASN A O 1
ATOM 2552 N N . HIS A 1 317 ? 7.877 16.533 25.405 1.00 74.00 317 HIS A N 1
ATOM 2553 C CA . HIS A 1 317 ? 9.106 16.132 24.718 1.00 74.00 317 HIS A CA 1
ATOM 2554 C C . HIS A 1 317 ? 9.579 17.162 23.689 1.00 74.00 317 HIS A C 1
ATOM 2556 O O . HIS A 1 317 ? 10.782 17.344 23.533 1.00 74.00 317 HIS A O 1
ATOM 2562 N N . LEU A 1 318 ? 8.665 17.858 23.006 1.00 71.81 318 LEU A N 1
ATOM 2563 C CA . LEU A 1 318 ? 9.030 18.927 22.073 1.00 71.81 318 LEU A CA 1
ATOM 2564 C C . LEU A 1 318 ? 9.516 20.183 22.809 1.00 71.81 318 LEU A C 1
ATOM 2566 O O . LEU A 1 318 ? 10.466 20.817 22.360 1.00 71.81 318 LEU A O 1
ATOM 2570 N N . THR A 1 319 ? 8.910 20.523 23.949 1.00 74.19 319 THR A N 1
ATOM 2571 C CA . THR A 1 319 ? 9.264 21.721 24.727 1.00 74.19 319 THR A CA 1
ATOM 2572 C C . THR A 1 319 ? 10.433 21.505 25.685 1.00 74.19 319 THR A C 1
ATOM 2574 O O . THR A 1 319 ? 11.070 22.470 26.082 1.00 74.19 319 THR A O 1
ATOM 2577 N N . SER A 1 320 ? 10.750 20.267 26.082 1.00 65.31 320 SER A N 1
ATOM 2578 C CA . SER A 1 320 ? 11.916 20.000 26.944 1.00 65.31 320 SER A CA 1
ATOM 2579 C C . SER A 1 320 ? 13.256 20.080 26.208 1.00 65.31 320 SER A C 1
ATOM 2581 O O . SER A 1 320 ? 14.300 20.091 26.849 1.00 65.31 320 SER A O 1
ATOM 2583 N N . VAL A 1 321 ? 13.229 20.043 24.872 1.00 55.75 321 VAL A N 1
ATOM 2584 C CA . VAL A 1 321 ? 14.422 19.969 24.009 1.00 55.75 321 VAL A CA 1
ATOM 2585 C C . VAL A 1 321 ? 14.856 21.353 23.510 1.00 55.75 321 VAL A C 1
ATOM 2587 O O . VAL A 1 321 ? 15.959 21.497 22.987 1.00 55.75 321 VAL A O 1
ATOM 2590 N N . THR A 1 322 ? 14.023 22.382 23.675 1.00 50.78 322 THR A N 1
ATOM 2591 C CA . THR A 1 322 ? 14.399 23.754 23.333 1.00 50.78 322 THR A CA 1
ATOM 2592 C C . THR A 1 322 ? 15.360 24.305 24.377 1.00 50.78 322 THR A C 1
ATOM 2594 O O . THR A 1 322 ? 14.985 24.457 25.541 1.00 50.78 322 THR A O 1
ATOM 2597 N N . ASP A 1 323 ? 16.581 24.625 23.938 1.00 49.16 323 ASP A N 1
ATOM 2598 C CA . ASP A 1 323 ? 17.458 25.555 24.646 1.00 49.16 323 ASP A CA 1
ATOM 2599 C C . ASP A 1 323 ? 16.646 26.814 25.002 1.00 49.16 323 ASP A C 1
ATOM 2601 O O . ASP A 1 323 ? 15.891 27.306 24.152 1.00 49.16 323 ASP A O 1
ATOM 2605 N N . PRO A 1 324 ? 16.781 27.356 26.224 1.00 50.06 324 PRO A N 1
ATOM 2606 C CA . PRO A 1 324 ? 16.072 28.566 26.635 1.00 50.06 324 PRO A CA 1
ATOM 2607 C C . PRO A 1 324 ? 16.350 29.779 25.726 1.00 50.06 324 PRO A C 1
ATOM 2609 O O . PRO A 1 324 ? 15.563 30.714 25.727 1.00 50.06 324 PRO A O 1
ATOM 2612 N N . GLU A 1 325 ? 17.395 29.739 24.893 1.00 48.28 325 GLU A N 1
ATOM 2613 C CA . GLU A 1 325 ? 17.732 30.787 23.918 1.00 48.28 325 GLU A CA 1
ATOM 2614 C C . GLU A 1 325 ? 16.847 30.805 22.654 1.00 48.28 325 GLU A C 1
ATOM 2616 O O . GLU A 1 325 ? 16.966 31.720 21.847 1.00 48.28 325 GLU A O 1
ATOM 2621 N N . PHE A 1 326 ? 15.959 29.825 22.430 1.00 41.59 326 PHE A N 1
ATOM 2622 C CA . PHE A 1 326 ? 15.095 29.820 21.232 1.00 41.59 326 PHE A CA 1
ATOM 2623 C C . PHE A 1 326 ? 13.843 30.714 21.366 1.00 41.59 326 PHE A C 1
ATOM 2625 O O . PHE A 1 326 ? 13.135 30.932 20.382 1.00 41.59 326 PHE A O 1
ATOM 2632 N N . PHE A 1 327 ? 13.547 31.206 22.575 1.00 40.94 327 PHE A N 1
ATOM 2633 C CA . PHE A 1 327 ? 12.360 32.020 22.876 1.00 40.94 327 PHE A CA 1
ATOM 2634 C C . PHE A 1 327 ? 12.670 33.431 23.415 1.00 40.94 327 PHE A C 1
ATOM 2636 O O . PHE A 1 327 ? 11.721 34.141 23.753 1.00 40.94 327 PHE A O 1
ATOM 2643 N N . ASP A 1 328 ? 13.944 33.838 23.444 1.00 33.75 328 ASP A N 1
ATOM 2644 C CA . ASP A 1 328 ? 14.388 35.223 23.705 1.00 33.75 328 ASP A CA 1
ATOM 2645 C C . ASP A 1 328 ? 14.726 35.962 22.394 1.00 33.75 328 ASP A C 1
ATOM 2647 O O . ASP A 1 328 ? 14.493 37.193 22.324 1.00 33.75 328 ASP A O 1
#

Foldseek 3Di:
DVVLVVLVVLLVVLVVVCVPDDDPVVNVVSVVSNVVSVVVNVVVVVVVVCCCVPVVDLVNLVVLVVLLLVLLVVLVVQVVPLVRNLPDDPCSLVSSLVSVVCQVPDVVRSDDPVVCLVGRLLSLLLRLQVPLQPVSPVDPVSSLSSLVSLLVQLFAQSSVVSLLVHPSSLPRNLLSLLQPCDPPCVQSSLSNLCLALPQDFPPNPPDDPRRRYHPSVLVSNLVSCVVCVPSVVVSLVSLLVQLVVLLVQLLVLVVVCVVVPDDPVVSVVSNVVSVVSNVSSVSSVRSCCRSPVCCQPVNPVVNVVSVVVSVCVNVCSVVVPDDPVVVD

InterPro domains:
  IPR045129 E3 ubiquitin-protein ligase RNF123/RKP/RSPRY1 [PTHR13363] (1-328)
  IPR057987 E3 ubiquitin-protein ligase RNF123/RKP, TPR repeat [PF25576] (233-328)

Sequence (328 aa):
MSHQSHSISQLEETDRQLRERCSGEQLRRLKEARSVYREEVIDSVRHCAWYRVSLFARWKQRGMYAACMWTVQLLLVLSKNDLVFSYVPESYLETLVDCFHVLRKSDPPFVPAGMFIKQGLTSFVTFVVTHFSDPRILSAELRDLLLQSISVLVQYKEFLATFECNQAAIHSLSTSLLSSFDNRSWISVTNILIRLCKGCGFGLSKHGESSSSSCVFQNLLREACLKDEELFSAFLNRLFNTLSWAMTEFSVSIREMQEKGQMIEFQQRKCSVIFDLSSNLARVLEFCTCEIPQAFLLGADTNLRRLVELVVFVLNHLTSVTDPEFFD

pLDDT: mean 85.73, std 12.77, range [33.75, 97.44]

Radius of gyration: 26.05 Å; chains: 1; bounding box: 72×60×59 Å

Secondary structure (DSSP, 8-state):
-HHHHHHHHHHHHHHHHTTS---HHHHHHHHHHHHHHHHHHHHHHHHHHHHHHHTS-HHHHHHHHHHHHHHHHHHHHHTTSHHHHTTS-HHHHHHHHHHHHHHHT-SS-SS-HHHHHHTTHHHHHHHHHHHTT-TT---HHHHHHHHHHHHHHTTSHHHHHHHHT-HHHHHHHHHHHHHH-STTTHHHHHHHHHHHHTT-STT--S--TT----HHHHHHHHHHHHH-HHHHHHHHHHHHHHHHHHHHHHHHHHHHHHHT-S--HHHHHHHHHHHHHHHHHHHHHHHHHHH-THHHHTS-HHHHHHHHHHHHHHHHHHHSSS-GGG--